Protein AF-A0A2R7STX8-F1 (afdb_monomer)

pLDDT: mean 79.41, std 20.0, range [28.64, 98.62]

Sequence (331 aa):
MNRVAVFLGPSLDRASALAVLPQAELLPPVAQGDVLRAVARGCQSLVVIDGVFEQTPAVWHKELLFAMSQGVRVIGAASMGALRAAELDRFGMEGVGWVYRQYAEGLRDDDEVALLHTDAELGYANLSVPMIQVRHVLAHSPGDDPACKALAALADEIKARFYPGRTVEWLHALLLARGHGRAVADAVLTRLTAAEYSVKRADALLALARAQEAPAALALPVPQTLTVFMQRLVRSLGQASEPPPPRQWLAQALAAQPEAPAAPLAQQLVSQWQRRQGLPDRTSVEQFLALRSISKPDFFAFFKACARLHGQAQQATTAQRERTRAFTELI

Nearest PDB structures (foldseek):
  6xp8-assembly1_A  TM=8.805E-01  e=1.008E-15  Methanosarcina acetivorans
  3rpp-assembly1_A  TM=3.850E-01  e=3.394E+00  Homo sapiens
  3rpp-assembly2_B  TM=3.892E-01  e=3.798E+00  Homo sapiens
  1r4w-assembly2_D  TM=2.970E-01  e=1.636E+00  Rattus norvegicus
  1yzx-assembly1_B  TM=2.977E-01  e=2.167E+00  Homo sapiens

Structure (mmCIF, N/CA/C/O backbone):
data_AF-A0A2R7STX8-F1
#
_entry.id   AF-A0A2R7STX8-F1
#
loop_
_atom_site.group_PDB
_atom_site.id
_atom_site.type_symbol
_atom_site.label_atom_id
_atom_site.label_alt_id
_atom_site.label_comp_id
_atom_site.label_asym_id
_atom_site.label_entity_id
_atom_site.label_seq_id
_atom_site.pdbx_PDB_ins_code
_atom_site.Cartn_x
_atom_site.Cartn_y
_atom_site.Cartn_z
_atom_site.occupancy
_atom_site.B_iso_or_equiv
_atom_site.auth_seq_id
_atom_site.auth_comp_id
_atom_site.auth_asym_id
_atom_site.auth_atom_id
_atom_site.pdbx_PDB_model_num
ATOM 1 N N . MET A 1 1 ? -22.289 14.198 12.949 1.00 51.78 1 MET A N 1
ATOM 2 C CA . MET A 1 1 ? -21.544 14.018 11.683 1.00 51.78 1 MET A CA 1
ATOM 3 C C . MET A 1 1 ? -20.648 12.808 11.854 1.00 51.78 1 MET A C 1
ATOM 5 O O . MET A 1 1 ? -20.069 12.694 12.929 1.00 51.78 1 MET A O 1
ATOM 9 N N . ASN A 1 2 ? -20.571 11.912 10.863 1.00 63.06 2 ASN A N 1
ATOM 10 C CA . ASN A 1 2 ? -19.708 10.736 10.972 1.00 63.06 2 ASN A CA 1
ATOM 11 C C . ASN A 1 2 ? -18.237 11.158 10.981 1.00 63.06 2 ASN A C 1
ATOM 13 O O . ASN A 1 2 ? -17.784 11.788 10.026 1.00 63.06 2 ASN A O 1
ATOM 17 N N . ARG A 1 3 ? -17.500 10.843 12.051 1.00 85.62 3 ARG A N 1
ATOM 18 C CA . ARG A 1 3 ? -16.079 11.202 12.154 1.00 85.62 3 ARG A CA 1
ATOM 19 C C . ARG A 1 3 ? -15.245 10.169 11.397 1.00 85.62 3 ARG A C 1
ATOM 21 O O . ARG A 1 3 ? -15.128 9.030 11.854 1.00 85.62 3 ARG A O 1
ATOM 28 N N . VAL A 1 4 ? -14.712 10.567 10.241 1.00 94.00 4 VAL A N 1
ATOM 29 C CA . VAL A 1 4 ? -13.883 9.712 9.380 1.00 94.00 4 VAL A CA 1
ATOM 30 C C . VAL A 1 4 ? -12.417 10.081 9.554 1.00 94.00 4 VAL A C 1
ATOM 32 O O . VAL A 1 4 ? -12.045 11.225 9.304 1.00 94.00 4 VAL A O 1
ATOM 35 N N . ALA A 1 5 ? -11.593 9.123 9.965 1.00 96.50 5 ALA A N 1
ATOM 36 C CA . ALA A 1 5 ? -10.144 9.286 10.023 1.00 96.50 5 ALA A CA 1
ATOM 37 C C . ALA A 1 5 ? -9.493 8.571 8.836 1.00 96.50 5 ALA A C 1
ATOM 39 O O . ALA A 1 5 ? -9.812 7.413 8.567 1.00 96.50 5 ALA A O 1
ATOM 40 N N . VAL A 1 6 ? -8.583 9.250 8.141 1.00 98.06 6 VAL A N 1
ATOM 41 C CA . VAL A 1 6 ? -7.889 8.721 6.960 1.00 98.06 6 VAL A CA 1
ATOM 42 C C . VAL A 1 6 ? -6.387 8.754 7.218 1.00 98.06 6 VAL A C 1
ATOM 44 O O . VAL A 1 6 ? -5.819 9.833 7.359 1.00 98.06 6 VAL A O 1
ATOM 47 N N . PHE A 1 7 ? -5.740 7.591 7.261 1.00 98.06 7 PHE A N 1
ATOM 48 C CA . PHE A 1 7 ? -4.283 7.483 7.358 1.00 98.06 7 PHE A CA 1
ATOM 49 C C . PHE A 1 7 ? -3.662 7.517 5.965 1.00 98.06 7 PHE A C 1
ATOM 51 O O . PHE A 1 7 ? -3.829 6.572 5.186 1.00 98.06 7 PHE A O 1
ATOM 58 N N . LEU A 1 8 ? -2.973 8.614 5.654 1.00 97.31 8 LEU A N 1
ATOM 59 C CA . LEU A 1 8 ? -2.530 8.944 4.305 1.00 97.31 8 LEU A CA 1
ATOM 60 C C . LEU A 1 8 ? -1.113 9.529 4.291 1.00 97.31 8 LEU A C 1
ATOM 62 O O . LEU A 1 8 ? -0.761 10.362 5.127 1.00 97.31 8 LEU A O 1
ATOM 66 N N . GLY A 1 9 ? -0.325 9.135 3.293 1.00 95.00 9 GLY A N 1
ATOM 67 C CA . GLY A 1 9 ? 0.961 9.742 2.965 1.00 95.00 9 GLY A CA 1
ATOM 68 C C . GLY A 1 9 ? 1.236 9.678 1.461 1.00 95.00 9 GLY A C 1
ATOM 69 O O . GLY A 1 9 ? 0.565 10.385 0.713 1.00 95.00 9 GLY A O 1
ATOM 70 N N . PRO A 1 10 ? 2.205 8.870 0.995 1.00 94.81 10 PRO A N 1
ATOM 71 C CA . PRO A 1 10 ? 2.705 8.923 -0.384 1.00 94.81 10 PRO A CA 1
ATOM 72 C C . PRO A 1 10 ? 1.718 8.453 -1.465 1.00 94.81 10 PRO A C 1
ATOM 74 O O . PRO A 1 10 ? 1.957 8.673 -2.655 1.00 94.81 10 PRO A O 1
ATOM 77 N N . SER A 1 11 ? 0.630 7.765 -1.103 1.00 96.62 11 SER A N 1
ATOM 78 C CA . SER A 1 11 ? -0.285 7.192 -2.100 1.00 96.62 11 SER A CA 1
ATOM 79 C C . SER A 1 11 ? -1.224 8.223 -2.739 1.00 96.62 11 SER A C 1
ATOM 81 O O . SER A 1 11 ? -1.667 8.015 -3.869 1.00 96.62 11 SER A O 1
ATOM 83 N N . LEU A 1 12 ? -1.541 9.322 -2.047 1.00 96.88 12 LEU A N 1
ATOM 84 C CA . LEU A 1 12 ? -2.420 10.390 -2.537 1.00 96.88 12 LEU A CA 1
ATOM 85 C C . LEU A 1 12 ? -2.128 11.701 -1.794 1.00 96.88 12 LEU A C 1
ATOM 87 O O . LEU A 1 12 ? -1.972 11.715 -0.578 1.00 96.88 12 LEU A O 1
ATOM 91 N N . ASP A 1 13 ? -2.105 12.823 -2.511 1.00 94.62 13 ASP A N 1
ATOM 92 C CA . ASP A 1 13 ? -1.910 14.133 -1.894 1.00 94.62 13 ASP A CA 1
ATOM 93 C C . ASP A 1 13 ? -3.136 14.578 -1.073 1.00 94.62 13 ASP A C 1
ATOM 95 O O . ASP A 1 13 ? -4.290 14.268 -1.386 1.00 94.62 13 ASP A O 1
ATOM 99 N N . ARG A 1 14 ? -2.884 15.362 -0.016 1.00 95.00 14 ARG A N 1
ATOM 100 C CA . ARG A 1 14 ? -3.931 15.830 0.909 1.00 95.00 14 ARG A CA 1
ATOM 101 C C . ARG A 1 14 ? -5.018 16.649 0.205 1.00 95.00 14 ARG A C 1
ATOM 103 O O . ARG A 1 14 ? -6.178 16.554 0.596 1.00 95.00 14 ARG A O 1
ATOM 110 N N . ALA A 1 15 ? -4.663 17.441 -0.809 1.00 95.50 15 ALA A N 1
ATOM 111 C CA . ALA A 1 15 ? -5.617 18.287 -1.525 1.00 95.50 15 ALA A CA 1
ATOM 112 C C . ALA A 1 15 ? -6.630 17.441 -2.309 1.00 95.50 15 ALA A C 1
ATOM 114 O O . ALA A 1 15 ? -7.835 17.639 -2.172 1.00 95.50 15 ALA A O 1
ATOM 115 N N . SER A 1 16 ? -6.154 16.441 -3.050 1.00 96.50 16 SER A N 1
ATOM 116 C CA . SER A 1 16 ? -7.001 15.480 -3.757 1.00 96.50 16 SER A CA 1
ATOM 117 C C . SER A 1 16 ? -7.860 14.662 -2.793 1.00 96.50 16 SER A C 1
ATOM 119 O O . SER A 1 16 ? -9.033 14.422 -3.072 1.00 96.50 16 SER A O 1
ATOM 121 N N . A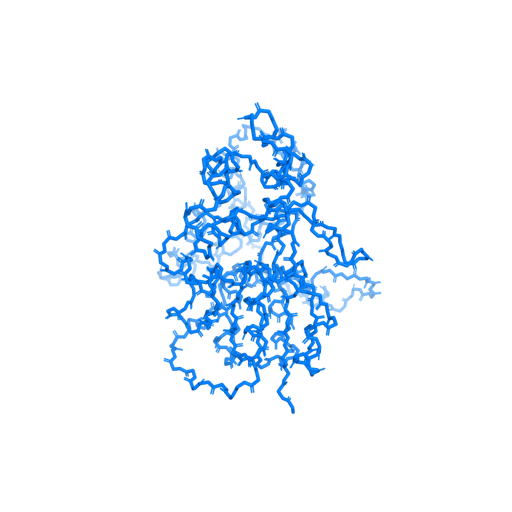LA A 1 17 ? -7.316 14.273 -1.636 1.00 96.94 17 ALA A N 1
ATOM 122 C CA . ALA A 1 17 ? -8.083 13.552 -0.626 1.00 96.94 17 ALA A CA 1
ATOM 123 C C . ALA A 1 17 ? -9.247 14.390 -0.065 1.00 96.94 17 ALA A C 1
ATOM 125 O O . ALA A 1 17 ? -10.375 13.904 0.008 1.00 96.94 17 ALA A O 1
ATOM 126 N N . LEU A 1 18 ? -8.999 15.660 0.274 1.00 96.62 18 LEU A N 1
ATOM 127 C CA . LEU A 1 18 ? -10.031 16.579 0.770 1.00 96.62 18 LEU A CA 1
ATOM 128 C C . LEU A 1 18 ? -11.025 17.007 -0.312 1.00 96.62 18 LEU A C 1
ATOM 130 O O . LEU A 1 18 ? -12.168 17.305 0.015 1.00 96.62 18 LEU A O 1
ATOM 134 N N . ALA A 1 19 ? -10.629 17.013 -1.586 1.00 97.00 19 ALA A N 1
ATOM 135 C CA . ALA A 1 19 ? -11.559 17.250 -2.687 1.00 97.00 19 ALA A CA 1
ATOM 136 C C . ALA A 1 19 ? -12.622 16.142 -2.786 1.00 97.00 19 ALA A C 1
ATOM 138 O O . ALA A 1 19 ? -13.772 16.423 -3.114 1.00 97.00 19 ALA A O 1
ATOM 139 N N . VAL A 1 20 ? -12.249 14.894 -2.478 1.00 96.56 20 VAL A N 1
ATOM 140 C CA . VAL A 1 20 ? -13.177 13.754 -2.462 1.00 96.56 20 VAL A CA 1
ATOM 141 C C . VAL A 1 20 ? -13.931 13.659 -1.137 1.00 96.56 20 VAL A C 1
ATOM 143 O O . VAL A 1 20 ? -15.133 13.415 -1.147 1.00 96.56 20 VAL A O 1
ATOM 146 N N . LEU A 1 21 ? -13.252 13.845 -0.001 1.00 95.31 21 LEU A N 1
ATOM 147 C CA . LEU A 1 21 ? -13.827 13.677 1.336 1.00 95.31 21 LEU A CA 1
ATOM 148 C C . LEU A 1 21 ? -13.514 14.891 2.239 1.00 95.31 21 LEU A C 1
ATOM 150 O O . LEU A 1 21 ? -12.638 14.802 3.105 1.00 95.31 21 LEU A O 1
ATOM 154 N N . PRO A 1 22 ? -14.220 16.029 2.070 1.00 94.88 22 PRO A N 1
ATOM 155 C CA . PRO A 1 22 ? -13.896 17.290 2.752 1.00 94.88 22 PRO A CA 1
ATOM 156 C C . PRO A 1 22 ? -13.951 17.235 4.284 1.00 94.88 22 PRO A C 1
ATOM 158 O O . PRO A 1 22 ? -13.275 18.000 4.965 1.00 94.88 22 PRO A O 1
ATOM 161 N N . GLN A 1 23 ? -14.766 16.337 4.837 1.00 91.75 23 GLN A N 1
ATOM 162 C CA . GLN A 1 23 ? -14.977 16.158 6.274 1.00 91.75 23 GLN A CA 1
ATOM 163 C C . GLN A 1 23 ? -13.964 15.215 6.945 1.00 91.75 23 GLN A C 1
ATOM 165 O O . GLN A 1 23 ? -14.103 14.921 8.134 1.00 91.75 23 GLN A O 1
ATOM 170 N N . ALA A 1 24 ? -12.997 14.682 6.195 1.00 94.69 24 ALA A N 1
ATOM 171 C CA . ALA A 1 24 ? -12.028 13.722 6.708 1.00 94.69 24 ALA A CA 1
ATOM 172 C C . ALA A 1 24 ? -10.996 14.356 7.653 1.00 94.69 24 ALA A C 1
ATOM 174 O O . ALA A 1 24 ? -10.387 15.381 7.348 1.00 94.69 24 ALA A O 1
ATOM 175 N N . GLU A 1 25 ? -10.702 13.674 8.760 1.00 95.56 25 GLU A N 1
ATOM 176 C CA . GLU A 1 25 ? -9.503 13.917 9.562 1.00 95.56 25 GLU A CA 1
ATOM 177 C C . GLU A 1 25 ? -8.321 13.193 8.897 1.00 95.56 25 GLU A C 1
ATOM 179 O O . GLU A 1 25 ? -8.155 11.981 9.050 1.00 95.56 25 GLU A O 1
ATOM 184 N N . LEU A 1 26 ? -7.519 13.927 8.116 1.00 95.75 26 LEU A N 1
ATOM 185 C CA . LEU A 1 26 ? -6.327 13.382 7.459 1.00 95.75 26 LEU A CA 1
ATOM 186 C C . LEU A 1 26 ? -5.153 13.266 8.443 1.00 95.75 26 LEU A C 1
ATOM 188 O O . LEU A 1 26 ? -4.553 14.273 8.842 1.00 95.75 26 LEU A O 1
ATOM 192 N N . LEU A 1 27 ? -4.800 12.028 8.768 1.00 95.81 27 LEU A N 1
ATOM 193 C CA . LEU A 1 27 ? -3.708 11.627 9.648 1.00 95.81 27 LEU A CA 1
ATOM 194 C C . LEU A 1 27 ? -2.486 11.165 8.825 1.00 95.81 27 LEU A C 1
ATOM 196 O O . LEU A 1 27 ? -2.651 10.793 7.661 1.00 95.81 27 LEU A O 1
ATOM 200 N N . PRO A 1 28 ? -1.267 11.183 9.401 1.00 94.69 28 PRO A N 1
ATOM 201 C CA . PRO A 1 28 ? -0.074 10.582 8.786 1.00 94.69 28 PRO A CA 1
ATOM 202 C C . PRO A 1 28 ? -0.263 9.092 8.436 1.00 94.69 28 PRO A C 1
ATOM 204 O O . PRO A 1 28 ? -1.246 8.495 8.872 1.00 94.69 28 PRO A O 1
ATOM 207 N N . PRO A 1 29 ? 0.665 8.450 7.702 1.00 95.38 29 PRO A N 1
ATOM 208 C CA . PRO A 1 29 ? 0.656 6.999 7.526 1.00 95.38 29 PRO A CA 1
ATOM 209 C C . PRO A 1 29 ? 0.525 6.263 8.863 1.00 95.38 29 PRO A C 1
ATOM 211 O O . PRO A 1 29 ? 1.179 6.624 9.841 1.00 95.38 29 PRO A O 1
ATOM 214 N N . VAL A 1 30 ? -0.323 5.236 8.903 1.00 95.62 30 VAL A N 1
ATOM 215 C CA . VAL A 1 30 ? -0.678 4.544 10.145 1.00 95.62 30 VAL A CA 1
ATOM 216 C C . VAL A 1 30 ? 0.541 3.879 10.788 1.00 95.62 30 VAL A C 1
ATOM 218 O O . VAL A 1 30 ? 1.283 3.138 10.135 1.00 95.62 30 VAL A O 1
ATOM 221 N N . ALA A 1 31 ? 0.711 4.102 12.088 1.00 92.44 31 ALA A N 1
ATOM 222 C CA . ALA A 1 31 ? 1.684 3.426 12.931 1.00 92.44 31 ALA A CA 1
ATOM 223 C C . ALA A 1 31 ? 1.006 2.690 14.096 1.00 92.44 31 ALA A C 1
ATOM 225 O O . ALA A 1 31 ? -0.191 2.837 14.368 1.00 92.44 31 ALA A O 1
ATOM 226 N N . GLN A 1 32 ? 1.790 1.889 14.817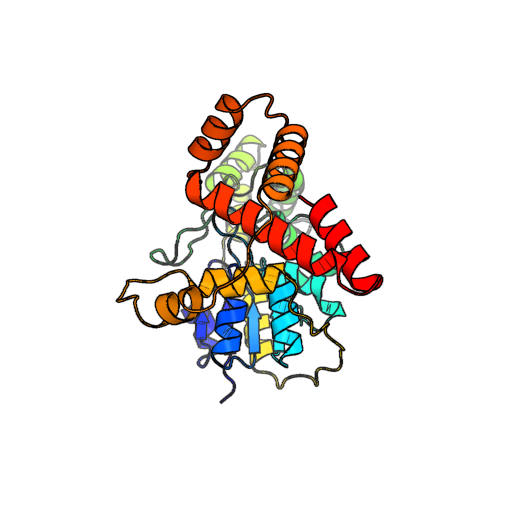 1.00 89.69 32 GLN A N 1
ATOM 227 C CA . GLN A 1 32 ? 1.322 1.203 16.015 1.00 89.69 32 GLN A CA 1
ATOM 228 C C . GLN A 1 32 ? 0.766 2.200 17.051 1.00 89.69 32 GLN A C 1
ATOM 230 O O . GLN A 1 32 ? 1.422 3.161 17.464 1.00 89.69 32 GLN A O 1
ATOM 235 N N . GLY A 1 33 ? -0.456 1.948 17.513 1.00 86.94 33 GLY A N 1
ATOM 236 C CA . GLY A 1 33 ? -1.180 2.769 18.482 1.00 86.94 33 GLY A CA 1
ATOM 237 C C . GLY A 1 33 ? -2.060 3.866 17.876 1.00 86.94 33 GLY A C 1
ATOM 238 O O . GLY A 1 33 ? -2.903 4.414 18.592 1.00 86.94 33 GLY A O 1
ATOM 239 N N . ASP A 1 34 ? -1.912 4.200 16.591 1.00 91.12 34 ASP A N 1
ATOM 240 C CA . ASP A 1 34 ? -2.705 5.265 15.964 1.00 91.12 34 ASP A CA 1
ATOM 241 C C . ASP A 1 34 ? -4.181 4.910 15.838 1.00 91.12 34 ASP A C 1
ATOM 243 O O . ASP A 1 34 ? -5.052 5.749 16.078 1.00 91.12 34 ASP A O 1
ATOM 247 N N . VAL A 1 35 ? -4.475 3.652 15.521 1.00 89.00 35 VAL A N 1
ATOM 248 C CA . VAL A 1 35 ? -5.853 3.166 15.424 1.00 89.00 35 VAL A CA 1
ATOM 249 C C . VAL A 1 35 ? -6.539 3.268 16.786 1.00 89.00 35 VAL A C 1
ATOM 251 O O . VAL A 1 35 ? -7.664 3.756 16.873 1.00 89.00 35 VAL A O 1
ATOM 254 N N . LEU A 1 36 ? -5.843 2.905 17.869 1.00 85.56 36 LEU A N 1
ATOM 255 C CA . LEU A 1 36 ? -6.364 3.056 19.231 1.00 85.56 36 LEU A CA 1
ATOM 256 C C . LEU A 1 36 ? -6.657 4.520 19.578 1.00 85.56 36 LEU A C 1
ATOM 258 O O . LEU A 1 36 ? -7.710 4.817 20.145 1.00 85.56 36 LEU A O 1
ATOM 262 N N . ARG A 1 37 ? -5.757 5.441 19.205 1.00 86.12 37 ARG A N 1
ATOM 263 C CA . ARG A 1 37 ? -5.966 6.887 19.383 1.00 86.12 37 ARG A CA 1
ATOM 264 C C . ARG A 1 37 ? -7.185 7.384 18.607 1.00 86.12 37 ARG A C 1
ATOM 266 O O . ARG A 1 37 ? -7.972 8.152 19.157 1.00 86.12 37 ARG A O 1
ATOM 273 N N . ALA A 1 38 ? -7.356 6.953 17.358 1.00 86.75 38 ALA A N 1
ATOM 274 C CA . ALA A 1 38 ? -8.493 7.344 16.529 1.00 86.75 38 ALA A CA 1
ATOM 275 C C . ALA A 1 38 ? -9.821 6.851 17.126 1.00 86.75 38 ALA A C 1
ATOM 277 O O . ALA A 1 38 ? -10.757 7.637 17.280 1.00 86.75 38 ALA A O 1
ATOM 278 N N . VAL A 1 39 ? -9.887 5.581 17.542 1.00 83.81 39 VAL A N 1
ATOM 279 C CA . VAL A 1 39 ? -11.075 5.001 18.194 1.00 83.81 39 VAL A CA 1
ATOM 280 C C . VAL A 1 39 ? -11.407 5.748 19.490 1.00 83.81 39 VAL A C 1
ATOM 282 O O . VAL A 1 39 ? -12.553 6.143 19.689 1.00 83.81 39 VAL A O 1
ATOM 285 N N . ALA A 1 40 ? -10.411 6.040 20.334 1.00 82.31 40 ALA A N 1
ATOM 286 C CA . ALA A 1 40 ? -10.610 6.787 21.581 1.00 82.31 40 ALA A CA 1
ATOM 287 C C . ALA A 1 40 ? -11.152 8.217 21.367 1.00 82.31 40 ALA A C 1
ATOM 289 O O . ALA A 1 40 ? -11.809 8.767 22.247 1.00 82.31 40 ALA A O 1
ATOM 290 N N . ARG A 1 41 ? -10.914 8.817 20.192 1.00 85.94 41 ARG A N 1
ATOM 291 C CA . ARG A 1 41 ? -11.456 10.130 19.790 1.00 85.94 41 ARG A CA 1
ATOM 292 C C . ARG A 1 41 ? -12.869 10.053 19.188 1.00 85.94 41 ARG A C 1
ATOM 294 O O . ARG A 1 41 ? -13.376 11.070 18.705 1.00 85.94 41 ARG A O 1
ATOM 301 N N . GLY A 1 42 ? -13.501 8.878 19.200 1.00 82.56 42 GLY A N 1
ATOM 302 C CA . GLY A 1 42 ? -14.846 8.661 18.666 1.00 82.56 42 GLY A CA 1
ATOM 303 C C . GLY A 1 42 ? -14.891 8.529 17.143 1.00 82.56 42 GLY A C 1
ATOM 304 O O . GLY A 1 42 ? -15.873 8.934 16.525 1.00 82.56 42 GLY A O 1
ATOM 305 N N . CYS A 1 43 ? -13.822 8.018 16.524 1.00 87.31 43 CYS A N 1
ATOM 306 C CA . CYS A 1 43 ? -13.829 7.668 15.104 1.00 87.31 43 CYS A CA 1
ATOM 307 C C . CYS A 1 43 ? -14.916 6.620 14.815 1.00 87.31 43 CYS A C 1
ATOM 309 O O . CYS A 1 43 ? -15.019 5.628 15.532 1.00 87.31 43 CYS A O 1
ATOM 311 N N . GLN A 1 44 ? -15.711 6.837 13.766 1.00 89.56 44 GLN A N 1
ATOM 312 C CA . GLN A 1 44 ? -16.775 5.917 13.338 1.00 89.56 44 GLN A CA 1
ATOM 313 C C . GLN A 1 44 ? -16.426 5.189 12.039 1.00 89.56 44 GLN A C 1
ATOM 315 O O . GLN A 1 44 ? -16.934 4.097 11.789 1.00 89.56 44 GLN A O 1
ATOM 320 N N . SER A 1 45 ? -15.540 5.771 11.227 1.00 94.19 45 SER A N 1
ATOM 321 C CA . SER A 1 45 ? -15.004 5.131 10.030 1.00 94.19 45 SER A CA 1
ATOM 322 C C . SER A 1 45 ? -13.516 5.417 9.897 1.00 94.19 45 SER A C 1
ATOM 324 O O . SER A 1 45 ? -13.085 6.568 9.941 1.00 94.19 45 SER A O 1
ATOM 326 N N . LEU A 1 46 ? -12.738 4.366 9.694 1.00 96.19 46 LEU A N 1
ATOM 327 C CA . LEU A 1 46 ? -11.303 4.406 9.506 1.00 96.19 46 LEU A CA 1
ATOM 328 C C . LEU A 1 46 ? -10.971 4.037 8.062 1.00 96.19 46 LEU A C 1
ATOM 330 O O . LEU A 1 46 ? -11.359 2.968 7.599 1.00 96.19 46 LEU A O 1
ATOM 334 N N . VAL A 1 47 ? -10.233 4.894 7.367 1.00 98.00 47 VAL A N 1
ATOM 335 C CA . VAL A 1 47 ? -9.673 4.600 6.046 1.00 98.00 47 VAL A CA 1
ATOM 336 C C . VAL A 1 47 ? -8.164 4.468 6.197 1.00 98.00 47 VAL A C 1
ATOM 338 O O . VAL A 1 47 ? -7.477 5.419 6.566 1.00 98.00 47 VAL A O 1
ATOM 341 N N . VAL A 1 48 ? -7.643 3.278 5.932 1.00 98.44 48 VAL A N 1
ATOM 342 C CA . VAL A 1 48 ? -6.215 2.976 5.986 1.00 98.44 48 VAL A CA 1
ATOM 343 C C . VAL A 1 48 ? -5.701 2.916 4.554 1.00 98.44 48 VAL A C 1
ATOM 345 O O . VAL A 1 48 ? -6.053 2.000 3.814 1.00 98.44 48 VAL A O 1
ATOM 348 N N . ILE A 1 49 ? -4.889 3.893 4.153 1.00 98.31 49 ILE A N 1
ATOM 349 C CA . ILE A 1 49 ? -4.227 3.903 2.843 1.00 98.31 49 ILE A CA 1
ATOM 350 C C . ILE A 1 49 ? -2.761 3.529 3.038 1.00 98.31 49 ILE A C 1
ATOM 352 O O . ILE A 1 49 ? -2.320 2.453 2.631 1.00 98.31 49 ILE A O 1
ATOM 356 N N . ASP A 1 50 ? -2.029 4.393 3.738 1.00 96.88 50 ASP A N 1
ATOM 357 C CA . ASP A 1 50 ? -0.592 4.272 3.952 1.00 96.88 50 ASP A CA 1
ATOM 358 C C . ASP A 1 50 ? -0.267 3.884 5.390 1.00 96.88 50 ASP A C 1
ATOM 360 O O . ASP A 1 50 ? -0.987 4.232 6.326 1.00 96.88 50 ASP A O 1
ATOM 364 N N . GLY A 1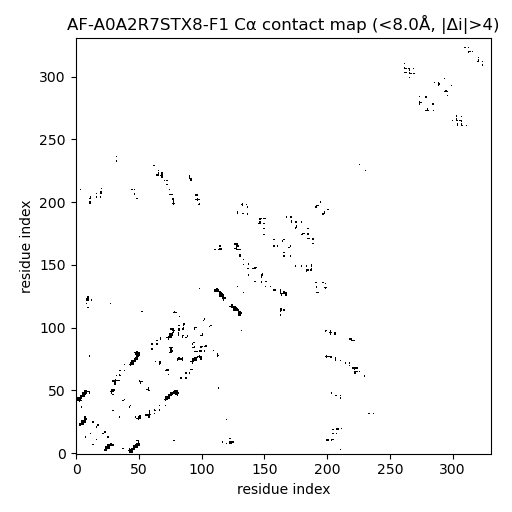 51 ? 0.858 3.194 5.558 1.00 91.88 51 GLY A N 1
ATOM 365 C CA . GLY A 1 51 ? 1.439 2.871 6.852 1.00 91.88 51 GLY A CA 1
ATOM 366 C C . GLY A 1 51 ? 2.955 2.974 6.810 1.00 91.88 51 GLY A C 1
ATOM 367 O O . GLY A 1 51 ? 3.556 2.946 5.736 1.00 91.88 51 GLY A O 1
ATOM 368 N N . VAL A 1 52 ? 3.559 3.127 7.982 1.00 83.50 52 VAL A N 1
ATOM 369 C CA . VAL A 1 52 ? 5.014 3.260 8.130 1.00 83.50 52 VAL A CA 1
ATOM 370 C C . VAL A 1 52 ? 5.710 1.897 8.114 1.00 83.50 52 VAL A C 1
ATOM 372 O O . VAL A 1 52 ? 5.207 0.930 8.685 1.00 83.50 52 VAL A O 1
ATOM 375 N N . PHE A 1 53 ? 6.885 1.834 7.486 1.00 66.12 53 PHE A N 1
ATOM 376 C CA . PHE A 1 53 ? 7.757 0.656 7.468 1.00 66.12 53 PHE A CA 1
ATOM 377 C C . PHE A 1 53 ? 9.065 0.916 8.241 1.00 66.12 53 PHE A C 1
ATOM 379 O O . PHE A 1 53 ? 9.498 2.057 8.400 1.00 66.12 53 PHE A O 1
ATOM 386 N N . GLU A 1 54 ? 9.692 -0.167 8.708 1.00 63.16 54 GLU A N 1
ATOM 387 C CA . GLU A 1 54 ? 11.029 -0.231 9.329 1.00 63.16 54 GLU A CA 1
ATOM 388 C C . GLU A 1 54 ? 11.216 0.523 10.658 1.00 63.16 54 GLU A C 1
ATOM 390 O O . GLU A 1 54 ? 11.281 -0.107 11.714 1.00 63.16 54 GLU A O 1
ATOM 395 N N . GLN A 1 55 ? 11.351 1.853 10.624 1.00 55.81 55 GLN A N 1
ATOM 396 C CA . GLN A 1 55 ? 11.820 2.650 11.772 1.00 55.81 55 GLN A CA 1
ATOM 397 C C . GLN A 1 55 ? 10.753 2.862 12.845 1.00 55.81 55 GLN A C 1
ATOM 399 O O . GLN A 1 55 ? 11.067 3.115 14.007 1.00 55.81 55 GLN A O 1
ATOM 404 N N . THR A 1 56 ? 9.486 2.754 12.455 1.00 67.62 56 THR A N 1
ATOM 405 C CA . THR A 1 56 ? 8.351 2.813 13.368 1.00 67.62 56 THR A CA 1
ATOM 406 C C . THR A 1 56 ? 7.585 1.501 13.265 1.00 67.62 56 THR A C 1
ATOM 408 O O . THR A 1 56 ? 7.334 1.037 12.150 1.00 67.62 56 THR A O 1
ATOM 411 N N . PRO A 1 57 ? 7.197 0.885 14.395 1.00 74.94 57 PRO A N 1
ATOM 412 C CA . PRO A 1 57 ? 6.381 -0.315 14.355 1.00 74.94 57 PRO A CA 1
ATOM 413 C C . PRO A 1 57 ? 5.094 -0.082 13.553 1.00 74.94 57 PRO A C 1
ATOM 415 O O . PRO A 1 57 ? 4.326 0.841 13.840 1.00 74.94 57 PRO A O 1
ATOM 418 N N . ALA A 1 58 ? 4.871 -0.928 12.548 1.00 84.75 58 ALA A N 1
ATOM 419 C CA . ALA A 1 58 ? 3.670 -0.898 11.726 1.00 84.75 58 ALA A CA 1
ATOM 420 C C . ALA A 1 58 ? 2.416 -1.202 12.559 1.00 84.75 58 ALA A C 1
ATOM 422 O O . ALA A 1 58 ? 2.480 -1.871 13.597 1.00 84.75 58 ALA A O 1
ATOM 423 N N . VAL A 1 59 ? 1.259 -0.756 12.066 1.00 90.12 59 VAL A N 1
ATOM 424 C CA . VAL A 1 59 ? -0.033 -1.050 12.694 1.00 90.12 59 VAL A CA 1
ATOM 425 C C . VAL A 1 59 ? -0.235 -2.555 12.871 1.00 90.12 59 VAL A C 1
ATOM 427 O O . VAL A 1 59 ? 0.002 -3.353 11.955 1.00 90.12 59 VAL A O 1
ATOM 430 N N . TRP A 1 60 ? -0.696 -2.956 14.054 1.00 88.25 60 TRP A N 1
ATOM 431 C CA . TRP A 1 60 ? -0.999 -4.358 14.321 1.00 88.25 60 TRP A CA 1
ATOM 432 C C . TRP A 1 60 ? -2.396 -4.731 13.831 1.00 88.25 60 TRP A C 1
ATOM 434 O O . TRP A 1 60 ? -3.360 -3.997 14.051 1.00 88.25 60 TRP A O 1
ATOM 444 N N . HIS A 1 61 ? -2.550 -5.957 13.318 1.00 90.06 61 HIS A N 1
ATOM 445 C CA . HIS A 1 61 ? -3.863 -6.546 13.014 1.00 90.06 61 HIS A CA 1
ATOM 446 C C . HIS A 1 61 ? -4.843 -6.432 14.181 1.00 90.06 61 HIS A C 1
ATOM 448 O O . HIS A 1 61 ? -6.026 -6.171 13.993 1.00 90.06 61 HIS A O 1
ATOM 454 N N . LYS A 1 62 ? -4.340 -6.594 15.410 1.00 84.75 62 LYS A N 1
ATOM 455 C CA . LYS A 1 62 ? -5.142 -6.519 16.636 1.00 84.75 62 LYS A CA 1
ATOM 456 C C . LYS A 1 62 ? -5.739 -5.139 16.885 1.00 84.75 62 LYS A C 1
ATOM 458 O O . LYS A 1 62 ? -6.780 -5.063 17.525 1.00 84.75 62 LYS A O 1
ATOM 463 N N . GLU A 1 63 ? -5.109 -4.072 16.406 1.00 88.38 63 GLU A N 1
ATOM 464 C CA . GLU A 1 63 ? -5.676 -2.731 16.528 1.00 88.38 63 GLU A CA 1
ATOM 465 C C . GLU A 1 63 ? -6.849 -2.534 15.566 1.00 88.38 63 GLU A C 1
ATOM 467 O O . GLU A 1 63 ? -7.881 -2.001 15.965 1.00 88.38 63 GLU A O 1
ATOM 472 N N . LEU A 1 64 ? -6.725 -3.027 14.332 1.00 92.50 64 LEU A N 1
ATOM 473 C CA . LEU A 1 64 ? -7.792 -2.979 13.328 1.00 92.50 64 LEU A CA 1
ATOM 474 C C . LEU A 1 64 ? -8.977 -3.868 13.731 1.00 92.50 64 LEU A C 1
ATOM 476 O O . LEU A 1 64 ? -10.121 -3.426 13.694 1.00 92.50 64 LEU A O 1
ATOM 480 N N . LEU A 1 65 ? -8.705 -5.084 14.217 1.00 87.00 65 LEU A N 1
ATOM 481 C CA . LEU A 1 65 ? -9.718 -5.957 14.820 1.00 87.00 65 LEU A CA 1
ATOM 482 C C . LEU A 1 65 ? -10.390 -5.279 16.020 1.00 87.00 65 LEU A C 1
ATOM 484 O O . LEU A 1 65 ? -11.610 -5.307 16.144 1.00 87.00 65 LEU A O 1
ATOM 488 N N . PHE A 1 66 ? -9.617 -4.626 16.891 1.00 83.19 66 PHE A N 1
ATOM 489 C CA . PHE A 1 66 ? -10.192 -3.874 18.000 1.00 83.19 66 PHE A CA 1
ATOM 490 C C . PHE A 1 66 ? -11.136 -2.775 17.498 1.00 83.19 66 PHE A C 1
ATOM 492 O O . PHE A 1 66 ? -12.271 -2.728 17.963 1.00 83.19 66 PHE A O 1
ATOM 499 N N . ALA A 1 67 ? -10.729 -1.954 16.526 1.00 87.25 67 ALA A N 1
ATOM 500 C CA . ALA A 1 67 ? -11.589 -0.918 15.954 1.00 87.25 67 ALA A CA 1
ATOM 501 C C . ALA A 1 67 ? -12.911 -1.502 15.424 1.00 87.25 67 ALA A C 1
ATOM 503 O O . ALA A 1 67 ? -13.984 -1.050 15.826 1.00 87.25 67 ALA A O 1
ATOM 504 N N . MET A 1 68 ? -12.847 -2.574 14.628 1.00 86.94 68 MET A N 1
ATOM 505 C CA . MET A 1 68 ? -14.045 -3.254 14.119 1.00 86.94 68 MET A CA 1
ATOM 506 C C . MET A 1 68 ? -14.928 -3.815 15.242 1.00 86.94 68 MET A C 1
ATOM 508 O O . MET A 1 68 ? -16.148 -3.695 15.182 1.00 86.94 68 MET A O 1
ATOM 512 N N . SER A 1 69 ? -14.336 -4.352 16.317 1.00 80.50 69 SER A N 1
ATOM 513 C CA . SER A 1 69 ? -15.089 -4.828 17.492 1.00 80.50 69 SER A CA 1
ATOM 514 C C . SER A 1 69 ? -15.842 -3.717 18.233 1.00 80.50 69 SER A C 1
ATOM 516 O O . SER A 1 69 ? -16.811 -4.000 18.932 1.00 80.50 69 SER A O 1
ATOM 518 N N . GLN A 1 70 ? -15.404 -2.461 18.086 1.00 81.56 70 GLN A N 1
ATOM 519 C CA . GLN A 1 70 ? -16.074 -1.278 18.634 1.00 81.56 70 GLN A CA 1
ATOM 520 C C . GLN A 1 70 ? -17.132 -0.706 17.673 1.00 81.56 70 GLN A C 1
ATOM 522 O O . GLN A 1 70 ? -17.653 0.381 17.910 1.00 81.56 70 GLN A O 1
ATOM 527 N N . GLY A 1 71 ? -17.445 -1.410 16.579 1.00 85.69 71 GLY A N 1
ATOM 528 C CA . GLY A 1 71 ? -18.385 -0.950 15.557 1.00 85.69 71 GLY A CA 1
ATOM 529 C C . GLY A 1 71 ? -17.813 0.118 14.623 1.00 85.69 71 GLY A C 1
ATOM 530 O O . GLY A 1 71 ? -18.573 0.733 13.877 1.00 85.69 71 GLY A O 1
ATOM 531 N N . VAL A 1 72 ? -16.495 0.353 14.646 1.00 89.62 72 VAL A N 1
ATOM 532 C CA . VAL A 1 72 ? -15.842 1.255 13.691 1.00 89.62 72 VAL A CA 1
ATOM 533 C C . VAL A 1 72 ? -15.747 0.550 12.347 1.00 89.62 72 VAL A C 1
ATOM 535 O O . VAL A 1 72 ? -15.184 -0.539 12.244 1.00 89.62 72 VAL A O 1
ATOM 538 N N . ARG A 1 73 ? -16.272 1.187 11.301 1.00 92.94 73 ARG A N 1
ATOM 539 C CA . ARG A 1 73 ? -16.097 0.725 9.921 1.00 92.94 73 ARG A CA 1
ATOM 540 C C . ARG A 1 73 ? -14.630 0.881 9.529 1.00 92.94 73 ARG A C 1
ATOM 542 O O . ARG A 1 73 ? -14.074 1.955 9.727 1.00 92.94 73 ARG A O 1
ATOM 549 N N . VAL A 1 74 ? -13.996 -0.146 8.970 1.00 96.06 74 VAL A N 1
ATOM 550 C CA . VAL A 1 74 ? -12.581 -0.080 8.568 1.00 96.06 74 VAL A CA 1
ATOM 551 C C . VAL A 1 74 ? -12.453 -0.413 7.087 1.00 96.06 74 VAL A C 1
ATOM 553 O O . VAL A 1 74 ? -12.845 -1.496 6.671 1.00 96.06 74 VAL A O 1
ATOM 556 N N . ILE A 1 75 ? -11.894 0.514 6.308 1.00 98.00 75 ILE A N 1
ATOM 557 C CA . ILE A 1 75 ? -11.658 0.397 4.864 1.00 98.00 75 ILE A CA 1
ATOM 558 C C . ILE A 1 75 ? -10.146 0.416 4.617 1.00 98.00 75 ILE A C 1
ATOM 560 O O . ILE A 1 75 ? -9.448 1.261 5.178 1.00 98.00 75 ILE A O 1
ATOM 564 N N . GLY A 1 76 ? -9.632 -0.485 3.780 1.00 98.25 76 GLY A N 1
ATOM 565 C CA . GLY A 1 76 ? -8.215 -0.561 3.415 1.00 98.25 76 GLY A CA 1
ATOM 566 C C . GLY A 1 76 ? -7.979 -0.591 1.905 1.00 98.25 76 GLY A C 1
ATOM 567 O O . GLY A 1 76 ? -8.698 -1.280 1.180 1.00 98.25 76 GLY A O 1
ATOM 568 N N . ALA A 1 77 ? -6.965 0.143 1.431 1.00 98.44 77 ALA A N 1
ATOM 569 C CA . ALA A 1 77 ? -6.599 0.202 0.010 1.00 98.44 77 ALA A CA 1
ATOM 570 C C . ALA A 1 77 ? -5.123 0.582 -0.239 1.00 98.44 77 ALA A C 1
ATOM 572 O O . ALA A 1 77 ? -4.406 0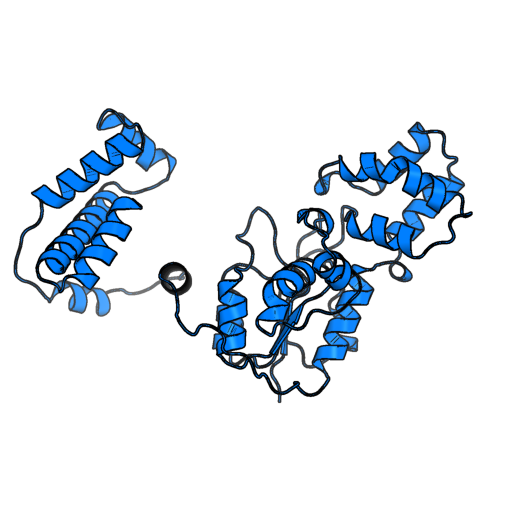.960 0.688 1.00 98.44 77 ALA A O 1
ATOM 573 N N . ALA A 1 78 ? -4.701 0.511 -1.510 1.00 97.50 78 ALA A N 1
ATOM 574 C CA . ALA A 1 78 ? -3.451 1.015 -2.104 1.00 97.50 78 ALA A CA 1
ATOM 575 C C . ALA A 1 78 ? -2.108 0.461 -1.590 1.00 97.50 78 ALA A C 1
ATOM 577 O O . ALA A 1 78 ? -1.299 -0.023 -2.376 1.00 97.50 78 ALA A O 1
ATOM 578 N N . SER A 1 79 ? -1.804 0.611 -0.306 1.00 95.75 79 SER A N 1
ATOM 579 C CA . SER A 1 79 ? -0.483 0.327 0.262 1.00 95.75 79 SER A CA 1
ATOM 580 C C . SER A 1 79 ? -0.638 -0.665 1.416 1.00 95.75 79 SER A C 1
ATOM 582 O O . SER A 1 79 ? -1.280 -1.705 1.252 1.00 95.75 79 SER A O 1
ATOM 584 N N . MET A 1 80 ? -0.120 -0.347 2.604 1.00 95.06 80 MET A N 1
ATOM 585 C CA . MET A 1 80 ? -0.329 -1.153 3.812 1.00 95.06 80 MET A CA 1
ATOM 586 C C . MET A 1 80 ? -1.818 -1.403 4.106 1.00 95.06 80 MET A C 1
ATOM 588 O O . MET A 1 80 ? -2.169 -2.459 4.631 1.00 95.06 80 MET A O 1
ATOM 592 N N . GLY A 1 81 ? -2.703 -0.471 3.739 1.00 97.44 81 GLY A N 1
ATOM 593 C CA . GLY A 1 81 ? -4.146 -0.645 3.872 1.00 97.44 81 GLY A CA 1
ATOM 594 C C . GLY A 1 81 ? -4.709 -1.826 3.084 1.00 97.44 81 GLY A C 1
ATOM 595 O O . GLY A 1 81 ? -5.498 -2.596 3.626 1.00 97.44 81 GLY A O 1
ATOM 596 N N . ALA A 1 82 ? -4.282 -1.996 1.830 1.00 97.88 82 ALA A N 1
ATOM 597 C CA . ALA A 1 82 ? -4.707 -3.105 0.976 1.00 97.88 82 ALA A CA 1
ATOM 598 C C . ALA A 1 82 ? -4.227 -4.457 1.516 1.00 97.88 82 ALA A C 1
ATOM 600 O O . ALA A 1 82 ? -5.017 -5.396 1.591 1.00 97.88 82 ALA A O 1
ATOM 601 N N . LEU A 1 83 ? -2.962 -4.529 1.946 1.00 95.19 83 LEU A N 1
ATOM 602 C CA . LEU A 1 83 ? -2.392 -5.715 2.589 1.00 95.19 83 LEU A CA 1
ATOM 603 C C . LEU A 1 83 ? -3.206 -6.108 3.831 1.00 95.19 83 LEU A C 1
ATOM 605 O O . LEU A 1 83 ? -3.682 -7.235 3.938 1.00 95.19 83 LEU A O 1
ATOM 609 N N . ARG A 1 84 ? -3.432 -5.152 4.743 1.00 95.69 84 ARG A N 1
ATOM 610 C CA . ARG A 1 84 ? -4.183 -5.404 5.981 1.00 95.69 84 ARG A CA 1
ATOM 611 C C . ARG A 1 84 ? -5.635 -5.778 5.711 1.00 95.69 84 ARG A C 1
ATOM 613 O O . ARG A 1 84 ? -6.168 -6.622 6.424 1.00 95.69 84 ARG A O 1
ATOM 620 N N . ALA A 1 85 ? -6.258 -5.199 4.686 1.00 96.56 85 ALA A N 1
ATOM 621 C CA . ALA A 1 85 ? -7.597 -5.594 4.273 1.00 96.56 85 ALA A CA 1
ATOM 622 C C . ALA A 1 85 ? -7.636 -7.043 3.780 1.00 96.56 85 ALA A C 1
ATOM 624 O O . ALA A 1 85 ? -8.483 -7.791 4.242 1.00 96.56 85 ALA A O 1
ATOM 625 N N . ALA A 1 86 ? -6.703 -7.476 2.929 1.00 96.06 86 ALA A N 1
ATOM 626 C CA . ALA A 1 86 ? -6.655 -8.863 2.450 1.00 96.06 86 ALA A CA 1
ATOM 627 C C . ALA A 1 86 ? -6.444 -9.890 3.578 1.00 96.06 86 ALA A C 1
ATOM 629 O O . ALA A 1 86 ? -6.886 -11.030 3.487 1.00 96.06 86 ALA A O 1
ATOM 630 N N . GLU A 1 87 ? -5.792 -9.499 4.672 1.00 93.62 87 GLU A N 1
ATOM 631 C CA . GLU A 1 87 ? -5.609 -10.369 5.839 1.00 93.62 87 GLU A CA 1
ATOM 632 C C . GLU A 1 87 ? -6.825 -10.379 6.787 1.00 93.62 87 GLU A C 1
ATOM 634 O O . GLU A 1 87 ? -6.990 -11.317 7.584 1.00 93.62 87 GLU A O 1
ATOM 639 N N . LEU A 1 88 ? -7.642 -9.317 6.749 1.00 94.06 88 LEU A N 1
ATOM 640 C CA . LEU A 1 88 ? -8.703 -9.033 7.720 1.00 94.06 88 LEU A CA 1
ATOM 641 C C . LEU A 1 88 ? -10.119 -8.956 7.133 1.00 94.06 88 LEU A C 1
ATOM 643 O O . LEU A 1 88 ? -11.071 -8.752 7.890 1.00 94.06 88 LEU A O 1
ATOM 647 N N . ASP A 1 89 ? -10.284 -9.155 5.830 1.00 93.12 89 ASP A N 1
ATOM 648 C CA . ASP A 1 89 ? -11.564 -9.086 5.119 1.00 93.12 89 ASP A CA 1
ATOM 649 C C . ASP A 1 89 ? -12.605 -10.059 5.687 1.00 93.12 89 ASP A C 1
ATOM 651 O O . ASP A 1 89 ? -13.732 -9.675 6.001 1.00 93.12 89 ASP A O 1
ATOM 655 N N . ARG A 1 90 ? -12.187 -11.289 5.989 1.00 87.44 90 ARG A N 1
ATOM 656 C CA . ARG A 1 90 ? -12.980 -12.327 6.660 1.00 87.44 90 ARG A CA 1
ATOM 657 C C . ARG A 1 90 ? -13.430 -11.950 8.073 1.00 87.44 90 ARG A C 1
ATOM 659 O O . ARG A 1 90 ? -14.268 -12.642 8.644 1.00 87.44 90 ARG A O 1
ATOM 666 N N . PHE A 1 91 ? -12.856 -10.896 8.655 1.00 85.62 91 PHE A N 1
ATOM 667 C CA . PHE A 1 91 ? -13.234 -10.347 9.960 1.00 85.62 91 PHE A CA 1
ATOM 668 C C . PHE A 1 91 ? -14.009 -9.025 9.853 1.00 85.62 91 PHE A C 1
ATOM 670 O O . PHE A 1 91 ? -14.365 -8.462 10.887 1.00 85.62 91 PHE A O 1
ATOM 677 N N . GLY A 1 92 ? -14.301 -8.551 8.637 1.00 87.69 92 GLY A N 1
ATOM 678 C CA . GLY A 1 92 ? -15.156 -7.389 8.383 1.00 87.69 92 GLY A CA 1
ATOM 679 C C . GLY A 1 92 ? -14.434 -6.138 7.889 1.00 87.69 92 GLY A C 1
ATOM 680 O O . GLY A 1 92 ? -15.083 -5.103 7.751 1.00 87.69 92 GLY A O 1
ATOM 681 N N . MET A 1 93 ? -13.124 -6.202 7.621 1.00 94.38 93 MET A N 1
ATOM 682 C CA . MET A 1 93 ? -12.409 -5.073 7.020 1.00 94.38 93 MET A CA 1
ATOM 683 C C . MET A 1 93 ? -12.765 -4.974 5.534 1.00 94.38 93 MET A C 1
ATOM 685 O O . MET A 1 93 ? -12.665 -5.945 4.793 1.00 94.38 93 MET A O 1
ATOM 689 N N . GLU A 1 94 ? -13.170 -3.798 5.070 1.00 96.31 94 GLU A N 1
ATOM 690 C CA . GLU A 1 94 ? -13.506 -3.581 3.665 1.00 96.31 94 GLU A CA 1
ATOM 691 C C . GLU A 1 94 ? -12.238 -3.334 2.849 1.00 96.31 94 GLU A C 1
ATOM 693 O O . GLU A 1 94 ? -11.643 -2.258 2.909 1.00 96.31 94 GLU A O 1
ATOM 698 N N . GLY A 1 95 ? -11.829 -4.316 2.054 1.00 97.38 95 GLY A N 1
ATOM 699 C CA . GLY A 1 95 ? -10.795 -4.120 1.047 1.00 97.38 95 GLY A CA 1
ATOM 700 C C . GLY A 1 95 ? -11.348 -3.547 -0.249 1.00 97.38 95 GLY A C 1
ATOM 701 O O . GLY A 1 95 ? -12.357 -4.026 -0.772 1.00 97.38 95 GLY A O 1
ATOM 702 N N . VAL A 1 96 ? -10.684 -2.524 -0.788 1.00 97.94 96 VAL A N 1
ATOM 703 C CA . VAL A 1 96 ? -11.052 -1.927 -2.076 1.00 97.94 96 VAL A CA 1
ATOM 704 C C . VAL A 1 96 ? -9.830 -1.659 -2.944 1.00 97.94 96 VAL A C 1
ATOM 706 O O . VAL A 1 96 ? -8.731 -1.410 -2.450 1.00 97.94 96 VAL A O 1
ATOM 709 N N . GLY A 1 97 ? -10.046 -1.685 -4.258 1.00 98.12 97 GLY A N 1
ATOM 710 C CA . GLY A 1 97 ? -9.024 -1.346 -5.241 1.00 98.12 97 GLY A CA 1
ATOM 711 C C . GLY A 1 97 ? -8.333 -2.547 -5.874 1.00 98.12 97 GLY A C 1
ATOM 712 O O . GLY A 1 97 ? -8.616 -3.711 -5.578 1.00 98.12 97 GLY A O 1
ATOM 713 N N . TRP A 1 98 ? -7.460 -2.258 -6.831 1.00 98.50 98 TRP A N 1
ATOM 714 C CA . TRP A 1 98 ? -6.685 -3.266 -7.536 1.00 98.50 98 TRP A CA 1
ATOM 715 C C . TRP A 1 98 ? -5.635 -3.908 -6.630 1.00 98.50 98 TRP A C 1
ATOM 717 O O . TRP A 1 98 ? -5.540 -5.132 -6.617 1.00 98.50 98 TRP A O 1
ATOM 727 N N . VAL A 1 99 ? -4.918 -3.130 -5.813 1.00 98.50 99 VAL A N 1
ATOM 728 C CA . VAL A 1 99 ? -3.862 -3.657 -4.935 1.00 98.50 99 VAL A CA 1
ATOM 729 C C . VAL A 1 99 ? -4.435 -4.620 -3.899 1.00 98.50 99 VAL A C 1
ATOM 731 O O . VAL A 1 99 ? -3.873 -5.691 -3.689 1.00 98.50 99 VAL A O 1
ATOM 734 N N . TYR A 1 100 ? -5.585 -4.289 -3.301 1.00 98.38 100 TYR A N 1
ATOM 735 C CA . TYR A 1 100 ? -6.286 -5.208 -2.398 1.00 98.38 100 TYR A CA 1
ATOM 736 C C . TYR A 1 100 ? -6.608 -6.536 -3.091 1.00 98.38 100 TYR A C 1
ATOM 738 O O . TYR A 1 100 ? -6.306 -7.592 -2.542 1.00 98.38 100 TYR A O 1
ATOM 746 N N . ARG A 1 101 ? -7.161 -6.490 -4.313 1.00 98.19 101 ARG A N 1
ATOM 747 C CA . ARG A 1 101 ? -7.481 -7.704 -5.077 1.00 98.19 101 ARG A CA 1
ATOM 748 C C . ARG A 1 101 ? -6.245 -8.558 -5.334 1.00 98.19 101 ARG A C 1
ATOM 750 O O . ARG A 1 101 ? -6.319 -9.761 -5.140 1.00 98.19 101 ARG A O 1
ATOM 757 N N . GLN A 1 102 ? -5.104 -7.951 -5.672 1.00 98.19 102 GLN A N 1
ATOM 758 C CA . GLN A 1 102 ? -3.859 -8.707 -5.854 1.00 98.19 102 GLN A CA 1
ATOM 759 C C . GLN A 1 102 ? -3.450 -9.469 -4.584 1.00 98.19 102 GLN A C 1
ATOM 761 O O . GLN A 1 102 ? -3.077 -10.637 -4.671 1.00 98.19 102 GLN A O 1
ATOM 766 N N . TYR A 1 103 ? -3.551 -8.850 -3.402 1.00 97.75 103 TYR A N 1
ATOM 767 C CA . TYR A 1 103 ? -3.280 -9.538 -2.133 1.00 97.75 103 TYR A CA 1
ATOM 768 C C . TYR A 1 103 ? -4.328 -10.606 -1.802 1.00 97.75 103 TYR A C 1
ATOM 770 O O . TYR A 1 103 ? -3.959 -11.718 -1.428 1.00 97.75 103 TYR A O 1
ATOM 778 N N . ALA A 1 104 ? -5.615 -10.317 -2.001 1.00 95.75 104 ALA A N 1
ATOM 779 C CA . ALA A 1 104 ? -6.694 -11.283 -1.787 1.00 95.75 104 ALA A CA 1
ATOM 780 C C . ALA A 1 104 ? -6.569 -12.517 -2.707 1.00 95.75 104 ALA A C 1
ATOM 782 O O . ALA A 1 104 ? -6.917 -13.629 -2.315 1.00 95.75 104 ALA A O 1
ATOM 783 N N . GLU A 1 105 ? -6.017 -12.337 -3.910 1.00 95.38 105 GLU A N 1
ATOM 784 C CA . GLU A 1 105 ? -5.778 -13.390 -4.907 1.00 95.38 105 GLU A CA 1
ATOM 785 C C . GLU A 1 105 ? -4.431 -14.115 -4.724 1.00 95.38 105 GLU A C 1
ATOM 787 O O . GLU A 1 105 ? -4.138 -15.072 -5.442 1.00 95.38 105 GLU A O 1
ATOM 792 N N . GLY A 1 106 ? -3.626 -13.725 -3.728 1.00 91.94 106 GLY A N 1
ATOM 793 C CA . GLY A 1 106 ? -2.450 -14.486 -3.305 1.00 91.94 106 GLY A CA 1
ATOM 794 C C . GLY A 1 106 ? -1.092 -13.837 -3.560 1.00 91.94 106 GLY A C 1
ATOM 795 O O . GLY A 1 106 ? -0.082 -14.538 -3.452 1.00 91.94 106 GLY A O 1
ATOM 796 N N . LEU A 1 107 ? -1.021 -12.533 -3.849 1.00 93.50 107 LEU A N 1
ATOM 797 C CA . LEU A 1 107 ? 0.218 -11.769 -3.667 1.00 93.50 107 LEU A CA 1
ATOM 798 C C . LEU A 1 107 ? 0.619 -11.825 -2.181 1.00 93.50 107 LEU A C 1
ATOM 800 O O . LEU A 1 107 ? -0.234 -11.659 -1.313 1.00 93.50 107 LEU A O 1
ATOM 804 N N . ARG A 1 108 ? 1.891 -12.108 -1.869 1.00 86.75 108 ARG A N 1
ATOM 805 C CA . ARG A 1 108 ? 2.336 -12.359 -0.478 1.00 86.75 108 ARG A CA 1
ATOM 806 C C . ARG A 1 108 ? 3.432 -11.437 0.032 1.00 86.75 108 ARG A C 1
ATOM 808 O O . ARG A 1 108 ? 3.613 -11.349 1.239 1.00 86.75 108 ARG A O 1
ATOM 815 N N . ASP A 1 109 ? 4.170 -10.797 -0.862 1.00 91.38 109 ASP A N 1
ATOM 816 C CA . ASP A 1 109 ? 5.344 -10.033 -0.469 1.00 91.38 109 ASP A CA 1
ATOM 817 C C . ASP A 1 109 ? 4.951 -8.616 -0.016 1.00 91.38 109 ASP A C 1
ATOM 819 O O . ASP A 1 109 ? 4.287 -7.867 -0.742 1.00 91.38 109 ASP A O 1
ATOM 823 N N . ASP A 1 110 ? 5.395 -8.224 1.179 1.00 88.25 110 ASP A N 1
ATOM 824 C CA . ASP A 1 110 ? 5.116 -6.900 1.754 1.00 88.25 110 ASP A CA 1
ATOM 825 C C . ASP A 1 110 ? 5.840 -5.767 1.001 1.00 88.25 110 ASP A C 1
ATOM 827 O O . ASP A 1 110 ? 5.351 -4.637 0.934 1.00 88.25 110 ASP A O 1
ATOM 831 N N . ASP A 1 111 ? 6.995 -6.053 0.388 1.00 91.81 111 ASP A N 1
ATOM 832 C CA . ASP A 1 111 ? 7.796 -5.058 -0.339 1.00 91.81 111 ASP A CA 1
ATOM 833 C C . ASP A 1 111 ? 7.192 -4.662 -1.700 1.00 91.81 111 ASP A C 1
ATOM 835 O O . ASP A 1 111 ? 7.704 -3.758 -2.367 1.00 91.81 111 ASP A O 1
ATOM 839 N N . GLU A 1 112 ? 6.110 -5.320 -2.127 1.00 95.50 112 GLU A N 1
ATOM 840 C CA . GLU A 1 112 ? 5.391 -4.993 -3.362 1.00 95.50 112 GLU A CA 1
ATOM 841 C C . GLU A 1 112 ? 4.820 -3.579 -3.312 1.00 95.50 112 GLU A C 1
ATOM 843 O O . GLU A 1 112 ? 4.903 -2.825 -4.284 1.00 95.50 112 GLU A O 1
ATOM 848 N N . VAL A 1 113 ? 4.290 -3.202 -2.150 1.00 94.56 113 VAL A N 1
ATOM 849 C CA . VAL A 1 113 ? 3.739 -1.871 -1.893 1.00 94.56 113 VAL A CA 1
ATOM 850 C C . VAL A 1 113 ? 4.745 -0.929 -1.238 1.00 94.56 113 VAL A C 1
ATOM 852 O O . VAL A 1 113 ? 4.452 0.258 -1.111 1.00 94.56 113 VAL A O 1
ATOM 855 N N . ALA A 1 114 ? 5.923 -1.398 -0.836 1.00 91.69 114 ALA A N 1
ATOM 856 C CA . ALA A 1 114 ? 6.929 -0.546 -0.215 1.00 91.69 114 ALA A CA 1
ATOM 857 C C . ALA A 1 114 ? 7.615 0.368 -1.246 1.00 91.69 114 ALA A C 1
ATOM 859 O O . ALA A 1 114 ? 7.902 -0.029 -2.377 1.00 91.69 114 ALA A O 1
ATOM 860 N N . LEU A 1 115 ? 7.882 1.609 -0.840 1.00 91.19 115 LEU A N 1
ATOM 861 C CA . LEU A 1 115 ? 8.665 2.589 -1.589 1.00 91.19 115 LEU A CA 1
ATOM 862 C C . LEU A 1 115 ? 9.378 3.527 -0.611 1.00 91.19 115 LEU A C 1
ATOM 864 O O . LEU A 1 115 ? 8.963 3.662 0.540 1.00 91.19 115 LEU A O 1
ATOM 868 N N . LEU A 1 116 ? 10.438 4.179 -1.076 1.00 89.38 116 LEU A N 1
ATOM 869 C CA . LEU A 1 116 ? 11.074 5.279 -0.364 1.00 89.38 116 LEU A CA 1
ATOM 870 C C . LEU A 1 116 ? 10.334 6.574 -0.697 1.00 89.38 116 LEU A C 1
ATOM 872 O O . LEU A 1 116 ? 10.066 6.843 -1.867 1.00 89.38 116 LEU A O 1
ATOM 876 N N . HIS A 1 117 ? 10.026 7.378 0.314 1.00 87.94 117 HIS A N 1
ATOM 877 C CA . HIS A 1 117 ? 9.393 8.682 0.156 1.00 87.94 117 HIS A CA 1
ATOM 878 C C . HIS A 1 117 ? 9.992 9.697 1.130 1.00 87.94 117 HIS A C 1
ATOM 880 O O . HIS A 1 117 ? 10.619 9.324 2.123 1.00 87.94 117 HIS A O 1
ATOM 886 N N . THR A 1 118 ? 9.788 10.981 0.853 1.00 84.88 118 THR A N 1
ATOM 887 C CA . THR A 1 118 ? 10.126 12.057 1.788 1.00 84.88 118 THR A CA 1
ATOM 888 C C . THR A 1 118 ? 9.164 12.081 2.976 1.00 84.88 118 THR A C 1
ATOM 890 O O . THR A 1 118 ? 8.125 11.422 2.974 1.00 84.88 118 THR A O 1
ATOM 893 N N . ASP A 1 119 ? 9.472 12.856 4.005 1.00 82.75 119 ASP A N 1
ATOM 894 C CA . ASP A 1 119 ? 8.567 13.054 5.136 1.00 82.75 119 ASP A CA 1
ATOM 895 C C . ASP A 1 119 ? 7.373 13.975 4.800 1.00 82.75 119 ASP A C 1
ATOM 897 O O . ASP A 1 119 ? 7.151 14.384 3.653 1.00 82.75 119 ASP A O 1
ATOM 901 N N . ALA A 1 120 ? 6.586 14.283 5.833 1.00 83.38 120 ALA A N 1
ATOM 902 C CA . ALA A 1 120 ? 5.420 15.151 5.746 1.00 83.38 120 ALA A CA 1
ATOM 903 C C . ALA A 1 120 ? 5.762 16.604 5.376 1.00 83.38 120 ALA A C 1
ATOM 905 O O . ALA A 1 120 ? 4.940 17.251 4.728 1.00 83.38 120 ALA A O 1
ATOM 906 N N . GLU A 1 121 ? 6.934 17.116 5.771 1.00 80.62 121 GLU A N 1
ATOM 907 C CA . GLU A 1 121 ? 7.351 18.499 5.483 1.00 80.62 121 GLU A CA 1
ATOM 908 C C . GLU A 1 121 ? 7.550 18.700 3.979 1.00 80.62 121 GLU A C 1
ATOM 910 O O . GLU A 1 121 ? 7.207 19.744 3.427 1.00 80.62 121 GLU A O 1
ATOM 915 N N . LEU A 1 122 ? 8.019 17.650 3.307 1.00 79.00 122 LEU A N 1
ATOM 916 C CA . LEU A 1 122 ? 8.196 17.589 1.859 1.00 79.00 122 LEU A CA 1
ATOM 917 C C . LEU A 1 122 ? 7.009 16.933 1.128 1.00 79.00 122 LEU A C 1
ATOM 919 O O . LEU A 1 122 ? 7.104 16.609 -0.055 1.00 79.00 122 LEU A O 1
ATOM 923 N N . GLY A 1 123 ? 5.880 16.732 1.814 1.00 83.12 123 GLY A N 1
ATOM 924 C CA . GLY A 1 123 ? 4.631 16.278 1.200 1.00 83.12 123 GLY A CA 1
ATOM 925 C C . GLY A 1 123 ? 4.604 14.811 0.765 1.00 83.12 123 GLY A C 1
ATOM 926 O O . GLY A 1 123 ? 3.809 14.467 -0.107 1.00 83.12 123 GLY A O 1
ATOM 927 N N . TYR A 1 124 ? 5.429 13.947 1.364 1.00 86.44 124 TYR A N 1
ATOM 928 C CA . TYR A 1 124 ? 5.513 12.516 1.039 1.00 86.44 124 TYR A CA 1
ATOM 929 C C . TYR A 1 124 ? 5.828 12.207 -0.435 1.00 86.44 124 TYR A C 1
ATOM 931 O O . TYR A 1 124 ? 5.288 11.262 -1.010 1.00 86.44 124 TYR A O 1
ATOM 939 N N . ALA A 1 125 ? 6.708 12.987 -1.063 1.00 85.12 125 ALA A N 1
ATOM 940 C CA . ALA A 1 125 ? 7.132 12.753 -2.436 1.00 85.12 125 ALA A CA 1
ATOM 941 C C . ALA A 1 125 ? 7.815 11.382 -2.588 1.00 85.12 125 ALA A C 1
ATOM 943 O O . ALA A 1 125 ? 8.704 11.027 -1.813 1.00 85.12 125 ALA A O 1
ATOM 944 N N . ASN A 1 126 ? 7.421 10.620 -3.611 1.00 89.31 126 ASN A N 1
ATOM 945 C CA . ASN A 1 126 ? 8.002 9.311 -3.907 1.00 89.31 126 ASN A CA 1
ATOM 946 C C . ASN A 1 126 ? 9.430 9.462 -4.450 1.00 89.31 126 ASN A C 1
ATOM 948 O O . ASN A 1 126 ? 9.657 10.169 -5.429 1.00 89.31 126 ASN A O 1
ATOM 952 N N . LEU A 1 127 ? 10.374 8.752 -3.838 1.00 89.06 127 LEU A N 1
ATOM 953 C CA . LEU A 1 127 ? 11.785 8.678 -4.234 1.00 89.06 127 LEU A CA 1
ATOM 954 C C . LEU A 1 127 ? 12.128 7.341 -4.910 1.00 89.06 127 LEU A C 1
ATOM 956 O O . LEU A 1 127 ? 13.173 7.207 -5.546 1.00 89.06 127 LEU A O 1
ATOM 960 N N . SER A 1 128 ? 11.253 6.341 -4.791 1.00 92.31 128 SER A N 1
ATOM 961 C CA . SER A 1 128 ? 11.357 5.082 -5.526 1.00 92.31 128 SER A CA 1
ATOM 962 C C . SER A 1 128 ? 9.998 4.578 -6.012 1.00 92.31 128 SER A C 1
ATOM 964 O O . SER A 1 128 ? 8.941 5.056 -5.591 1.00 92.31 128 SER A O 1
ATOM 966 N N . VAL A 1 129 ? 10.030 3.617 -6.936 1.00 96.25 129 VAL A N 1
ATOM 967 C CA . VAL A 1 129 ? 8.848 3.006 -7.549 1.00 96.25 129 VAL A CA 1
ATOM 968 C C . VAL A 1 129 ? 8.508 1.698 -6.819 1.00 96.25 129 VAL A C 1
ATOM 970 O O . VAL A 1 129 ? 9.368 0.816 -6.719 1.00 96.25 129 VAL A O 1
ATOM 973 N N . PRO A 1 130 ? 7.268 1.522 -6.324 1.00 96.75 130 PRO A N 1
ATOM 974 C CA . PRO A 1 130 ? 6.848 0.264 -5.716 1.00 96.75 130 PRO A CA 1
ATOM 975 C C . PRO A 1 130 ? 6.640 -0.810 -6.796 1.00 96.75 130 PRO A C 1
ATOM 977 O O . PRO A 1 130 ? 6.169 -0.514 -7.897 1.00 96.75 130 PRO A O 1
ATOM 980 N N . MET A 1 131 ? 6.938 -2.077 -6.491 1.00 97.88 131 MET A N 1
ATOM 981 C CA . MET A 1 131 ? 6.829 -3.160 -7.484 1.00 97.88 131 MET A CA 1
ATOM 982 C C . MET A 1 131 ? 5.380 -3.372 -7.955 1.00 97.88 131 MET A C 1
ATOM 984 O O . MET A 1 131 ? 5.137 -3.689 -9.120 1.00 97.88 131 MET A O 1
ATOM 988 N N . ILE A 1 132 ? 4.401 -3.085 -7.096 1.00 97.88 132 ILE A N 1
ATOM 989 C CA . ILE A 1 132 ? 2.981 -3.157 -7.441 1.00 97.88 132 ILE A CA 1
ATOM 990 C C . ILE A 1 132 ? 2.605 -2.213 -8.596 1.00 97.88 132 ILE A C 1
ATOM 992 O O . ILE A 1 132 ? 1.728 -2.545 -9.390 1.00 97.88 132 ILE A O 1
ATOM 996 N N . GLN A 1 133 ? 3.304 -1.077 -8.749 1.00 97.88 133 GLN A N 1
ATOM 997 C CA . GLN A 1 133 ? 3.109 -0.152 -9.872 1.00 97.88 133 GLN A CA 1
ATOM 998 C C . GLN A 1 133 ? 3.599 -0.774 -11.185 1.00 97.88 133 GLN A C 1
ATOM 1000 O O . GLN A 1 133 ? 2.922 -0.667 -12.204 1.00 97.88 133 GLN A O 1
ATOM 1005 N N . VAL A 1 134 ? 4.737 -1.476 -11.157 1.00 97.44 134 VAL A N 1
ATOM 1006 C CA . VAL A 1 134 ? 5.260 -2.217 -12.317 1.00 97.44 134 VAL A CA 1
ATOM 1007 C C . VAL A 1 134 ? 4.256 -3.279 -12.755 1.00 97.44 134 VAL A C 1
ATOM 1009 O O . VAL A 1 134 ? 3.880 -3.327 -13.925 1.00 97.44 134 VAL A O 1
ATOM 1012 N N . ARG A 1 135 ? 3.760 -4.086 -11.808 1.00 96.88 135 ARG A N 1
ATOM 1013 C CA . ARG A 1 135 ? 2.744 -5.113 -12.085 1.00 96.88 135 ARG A CA 1
ATOM 1014 C C . ARG A 1 135 ? 1.461 -4.508 -12.647 1.00 96.88 135 ARG A C 1
ATOM 1016 O O . ARG A 1 135 ? 0.921 -5.037 -13.613 1.00 96.88 135 ARG A O 1
ATOM 1023 N N . HIS A 1 136 ? 1.005 -3.391 -12.084 1.00 97.50 136 HIS A N 1
ATOM 1024 C CA . HIS A 1 136 ? -0.194 -2.705 -12.553 1.00 97.50 136 HIS A CA 1
ATOM 1025 C C . HIS A 1 136 ? -0.053 -2.213 -13.996 1.00 97.50 136 HIS A C 1
ATOM 1027 O O . HIS A 1 136 ? -0.947 -2.457 -14.806 1.00 97.50 136 HIS A O 1
ATOM 1033 N N . VAL A 1 137 ? 1.072 -1.570 -14.335 1.00 95.62 137 VAL A N 1
ATOM 1034 C CA . VAL A 1 137 ? 1.347 -1.117 -15.708 1.00 95.62 137 VAL A CA 1
ATOM 1035 C C . VAL A 1 137 ? 1.354 -2.299 -16.671 1.00 95.62 137 VAL A C 1
ATOM 1037 O O . VAL A 1 137 ? 0.725 -2.219 -17.722 1.00 95.62 137 VAL A O 1
ATOM 1040 N N . LEU A 1 138 ? 2.001 -3.410 -16.311 1.00 95.19 138 LEU A N 1
ATOM 1041 C CA . LEU A 1 138 ? 2.024 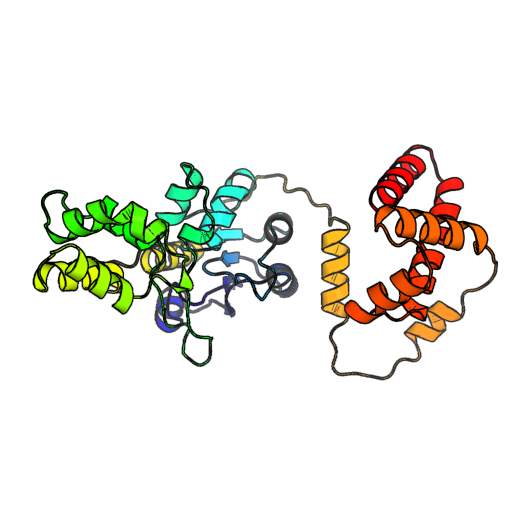-4.616 -17.143 1.00 95.19 138 LEU A CA 1
ATOM 1042 C C . LEU A 1 138 ? 0.637 -5.249 -17.321 1.00 95.19 138 LEU A C 1
ATOM 1044 O O . LEU A 1 138 ? 0.328 -5.727 -18.407 1.00 95.19 138 LEU A O 1
ATOM 1048 N N . ALA A 1 139 ? -0.209 -5.221 -16.289 1.00 94.38 139 ALA A N 1
ATOM 1049 C CA . ALA A 1 139 ? -1.557 -5.783 -16.337 1.00 94.38 139 ALA A CA 1
ATOM 1050 C C . ALA A 1 139 ? -2.557 -4.944 -17.158 1.00 94.38 139 ALA A C 1
ATOM 1052 O O . ALA A 1 139 ? -3.557 -5.485 -17.623 1.00 94.38 139 ALA A O 1
ATOM 1053 N N . HIS A 1 140 ? -2.305 -3.642 -17.339 1.00 91.88 140 HIS A N 1
ATOM 1054 C CA . HIS A 1 140 ? -3.249 -2.705 -17.971 1.00 91.88 140 HIS A CA 1
ATOM 1055 C C . HIS A 1 140 ? -2.716 -2.041 -19.242 1.00 91.88 140 HIS A C 1
ATOM 1057 O O . HIS A 1 140 ? -3.317 -1.085 -19.733 1.00 91.88 140 HIS A O 1
ATOM 1063 N N . SER A 1 141 ? -1.601 -2.528 -19.784 1.00 87.19 141 SER A N 1
ATOM 1064 C CA . SER A 1 141 ? -1.035 -1.998 -21.022 1.00 87.19 141 SER A CA 1
ATOM 1065 C C . SER A 1 141 ? -1.058 -3.032 -22.150 1.00 87.19 141 SER A C 1
ATOM 1067 O O . SER A 1 141 ? -0.963 -4.231 -21.878 1.00 87.19 141 SER A O 1
ATOM 1069 N N . PRO A 1 142 ? -1.145 -2.599 -23.421 1.00 84.19 142 PRO A N 1
ATOM 1070 C CA . PRO A 1 142 ? -1.092 -3.506 -24.564 1.00 84.19 142 PRO A CA 1
ATOM 1071 C C . PRO A 1 142 ? 0.211 -4.318 -24.596 1.00 84.19 142 PRO A C 1
ATOM 1073 O O . PRO A 1 142 ? 1.303 -3.773 -24.433 1.00 84.19 142 PRO A O 1
ATOM 1076 N N . GLY A 1 143 ? 0.108 -5.629 -24.829 1.00 79.44 143 GLY A N 1
ATOM 1077 C CA . GLY A 1 143 ? 1.268 -6.532 -24.848 1.00 79.44 143 GLY A CA 1
ATOM 1078 C C . GLY A 1 143 ? 2.208 -6.332 -26.044 1.00 79.44 143 GLY A C 1
ATOM 1079 O O . GLY A 1 143 ? 3.336 -6.824 -26.044 1.00 79.44 143 GLY A O 1
ATOM 1080 N N . ASP A 1 144 ? 1.768 -5.617 -27.076 1.00 88.31 144 ASP A N 1
ATOM 1081 C CA . ASP A 1 144 ? 2.558 -5.254 -28.248 1.00 88.31 144 ASP A CA 1
ATOM 1082 C C . ASP A 1 144 ? 3.388 -3.973 -28.056 1.00 88.31 144 ASP A C 1
ATOM 1084 O O . ASP A 1 144 ? 4.362 -3.781 -28.793 1.00 88.31 144 ASP A O 1
ATOM 1088 N N . ASP A 1 145 ? 3.087 -3.174 -27.028 1.00 93.06 145 ASP A N 1
ATOM 1089 C CA . ASP A 1 145 ? 3.780 -1.927 -26.718 1.00 93.06 145 ASP A CA 1
ATOM 1090 C C . ASP A 1 145 ? 5.274 -2.156 -26.373 1.00 93.06 145 ASP A C 1
ATOM 1092 O O . ASP A 1 145 ? 5.595 -2.943 -25.473 1.00 93.06 145 ASP A O 1
ATOM 1096 N N . PRO A 1 146 ? 6.218 -1.459 -27.043 1.00 94.44 146 PRO A N 1
ATOM 1097 C CA . PRO A 1 146 ? 7.653 -1.646 -26.818 1.00 94.44 146 PRO A CA 1
ATOM 1098 C C . PRO A 1 146 ? 8.124 -1.388 -25.381 1.00 94.44 146 PRO A C 1
ATOM 1100 O O . PRO A 1 146 ? 8.998 -2.100 -24.887 1.00 94.44 146 PRO A O 1
ATOM 1103 N N . ALA A 1 147 ? 7.561 -0.390 -24.702 1.00 94.75 147 ALA A N 1
ATOM 1104 C CA . ALA A 1 147 ? 7.905 -0.070 -23.321 1.00 94.75 147 ALA A CA 1
ATOM 1105 C C . ALA A 1 147 ? 7.323 -1.100 -22.348 1.00 94.75 147 ALA A C 1
ATOM 1107 O O . ALA A 1 147 ? 7.998 -1.483 -21.397 1.00 94.75 147 ALA A O 1
ATOM 1108 N N . CYS A 1 148 ? 6.136 -1.640 -22.616 1.00 93.88 148 CYS A N 1
ATOM 1109 C CA . CYS A 1 148 ? 5.584 -2.729 -21.808 1.00 93.88 148 CYS A CA 1
ATOM 1110 C C . CYS A 1 148 ? 6.378 -4.025 -21.978 1.00 93.88 148 CYS A C 1
ATOM 1112 O O . CYS A 1 148 ? 6.659 -4.692 -20.985 1.00 93.88 148 CYS A O 1
ATOM 1114 N N . LYS A 1 149 ? 6.837 -4.339 -23.196 1.00 95.94 149 LYS A N 1
ATOM 1115 C CA . LYS A 1 149 ? 7.758 -5.465 -23.434 1.00 95.94 149 LYS A CA 1
ATOM 1116 C C . LYS A 1 149 ? 9.088 -5.287 -22.705 1.00 95.94 149 LYS A C 1
ATOM 1118 O O . LYS A 1 149 ? 9.560 -6.233 -22.082 1.00 95.94 149 LYS A O 1
ATOM 1123 N N . ALA A 1 150 ? 9.673 -4.089 -22.757 1.00 96.38 150 ALA A N 1
ATOM 1124 C CA . ALA A 1 150 ? 10.909 -3.780 -22.038 1.00 96.38 150 ALA A CA 1
ATOM 1125 C C . ALA A 1 150 ? 10.729 -3.917 -20.519 1.00 96.38 150 ALA A C 1
ATOM 1127 O O . ALA A 1 150 ? 11.533 -4.562 -19.852 1.00 96.38 150 ALA A O 1
ATOM 1128 N N . LEU A 1 151 ? 9.636 -3.373 -19.978 1.00 96.19 151 LEU A N 1
ATOM 1129 C CA . LEU A 1 151 ? 9.316 -3.472 -18.557 1.00 96.19 151 LEU A CA 1
ATOM 1130 C C . LEU A 1 151 ? 9.076 -4.928 -18.125 1.00 96.19 151 LEU A C 1
ATOM 1132 O O . LEU A 1 151 ? 9.574 -5.339 -17.081 1.00 96.19 151 LEU A O 1
ATOM 1136 N N . ALA A 1 152 ? 8.369 -5.720 -18.937 1.00 96.62 152 ALA A N 1
ATOM 1137 C CA . ALA A 1 152 ? 8.110 -7.134 -18.666 1.00 96.62 152 ALA A CA 1
ATOM 1138 C C . ALA A 1 152 ? 9.405 -7.954 -18.650 1.00 96.62 152 ALA A C 1
ATOM 1140 O O . ALA A 1 152 ? 9.612 -8.755 -17.743 1.00 96.62 152 ALA A O 1
ATOM 1141 N N . ALA A 1 153 ? 10.300 -7.714 -19.614 1.00 96.75 153 ALA A N 1
ATOM 1142 C CA . ALA A 1 153 ? 11.582 -8.408 -19.718 1.00 96.75 153 ALA A CA 1
ATOM 1143 C C . ALA A 1 153 ? 12.520 -8.145 -18.525 1.00 96.75 153 ALA A C 1
ATOM 1145 O O . ALA A 1 153 ? 13.434 -8.930 -18.283 1.00 96.75 153 ALA A O 1
ATOM 1146 N N . LEU A 1 154 ? 12.304 -7.051 -17.788 1.00 97.38 154 LEU A N 1
ATOM 1147 C CA . LEU A 1 154 ? 13.135 -6.635 -16.656 1.00 97.38 154 LEU A CA 1
ATOM 1148 C C . LEU A 1 154 ? 12.425 -6.759 -15.301 1.00 97.38 154 LEU A C 1
ATOM 1150 O O . LEU A 1 154 ? 13.024 -6.434 -14.278 1.00 97.38 154 LEU A O 1
ATOM 1154 N N . ALA A 1 155 ? 11.176 -7.233 -15.262 1.00 96.88 155 ALA A N 1
ATOM 1155 C CA . ALA A 1 155 ? 10.354 -7.237 -14.051 1.00 96.88 155 ALA A CA 1
ATOM 1156 C C . ALA A 1 155 ? 11.010 -7.988 -12.876 1.00 96.88 155 ALA A C 1
ATOM 1158 O O . ALA A 1 155 ? 10.998 -7.486 -11.751 1.00 96.88 155 ALA A O 1
ATOM 1159 N N . ASP A 1 156 ? 11.636 -9.138 -13.134 1.00 97.38 156 ASP A N 1
ATOM 1160 C CA . ASP A 1 156 ? 12.306 -9.933 -12.096 1.00 97.38 156 ASP A CA 1
ATOM 1161 C C . ASP A 1 156 ? 13.556 -9.234 -11.541 1.00 97.38 156 ASP A C 1
ATOM 1163 O O . ASP A 1 156 ? 13.816 -9.266 -10.339 1.00 97.38 156 ASP A O 1
ATOM 1167 N N . GLU A 1 157 ? 14.309 -8.534 -12.391 1.00 97.31 157 GLU A N 1
ATOM 1168 C CA . GLU A 1 157 ? 15.476 -7.752 -11.970 1.00 97.31 157 GLU A CA 1
ATOM 1169 C C . GLU A 1 157 ? 15.068 -6.510 -11.169 1.00 97.31 157 GLU A C 1
ATOM 1171 O O . GLU A 1 157 ? 15.709 -6.162 -10.175 1.00 97.31 157 GLU A O 1
ATOM 1176 N N . ILE A 1 158 ? 13.951 -5.884 -11.548 1.00 97.44 158 ILE A N 1
ATOM 1177 C CA . ILE A 1 158 ? 13.335 -4.796 -10.784 1.00 97.44 158 ILE A CA 1
ATOM 1178 C C .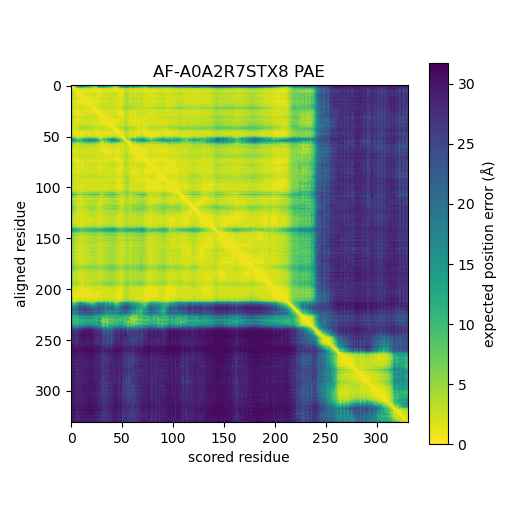 ILE A 1 158 ? 12.886 -5.285 -9.409 1.00 97.44 158 ILE A C 1
ATOM 1180 O O . ILE A 1 158 ? 13.181 -4.639 -8.399 1.00 97.44 158 ILE A O 1
ATOM 1184 N N . LYS A 1 159 ? 12.233 -6.449 -9.347 1.00 96.62 159 LYS A N 1
ATOM 1185 C CA . LYS A 1 159 ? 11.810 -7.062 -8.086 1.00 96.62 159 LYS A CA 1
ATOM 1186 C C . LYS A 1 159 ? 13.004 -7.402 -7.190 1.00 96.62 159 LYS A C 1
ATOM 1188 O O . LYS A 1 159 ? 12.951 -7.119 -5.994 1.00 96.62 159 LYS A O 1
ATOM 1193 N N . ALA A 1 160 ? 14.083 -7.948 -7.755 1.00 96.00 160 ALA A N 1
ATOM 1194 C CA . ALA A 1 160 ? 15.288 -8.329 -7.013 1.00 96.00 160 ALA A CA 1
ATOM 1195 C C . ALA A 1 160 ? 16.000 -7.136 -6.346 1.00 96.00 160 ALA A C 1
ATOM 1197 O O . ALA A 1 160 ? 16.716 -7.303 -5.355 1.00 96.00 160 ALA A O 1
ATOM 1198 N N . ARG A 1 161 ? 15.803 -5.914 -6.855 1.00 94.19 161 ARG A N 1
ATOM 1199 C CA . ARG A 1 161 ? 16.307 -4.692 -6.225 1.00 94.19 161 ARG A CA 1
ATOM 1200 C C . ARG A 1 161 ? 15.490 -4.369 -4.973 1.00 94.19 161 ARG A C 1
ATOM 1202 O O . ARG A 1 161 ? 14.273 -4.229 -5.045 1.00 94.19 161 ARG A O 1
ATOM 1209 N N . PHE A 1 162 ? 16.163 -4.170 -3.839 1.00 92.19 162 PHE A N 1
ATOM 1210 C CA . PHE A 1 162 ? 15.527 -3.687 -2.608 1.00 92.19 162 PHE A CA 1
ATOM 1211 C C . PHE A 1 162 ? 14.795 -2.353 -2.847 1.00 92.19 162 PHE A C 1
ATOM 1213 O O . PHE A 1 162 ? 15.337 -1.466 -3.512 1.00 92.19 162 PHE A O 1
ATOM 1220 N N . TYR A 1 163 ? 13.575 -2.209 -2.316 1.00 88.44 163 TYR A N 1
ATOM 1221 C CA . TYR A 1 163 ? 12.628 -1.160 -2.716 1.00 88.44 163 TYR A CA 1
ATOM 1222 C C . TYR A 1 163 ? 13.142 0.293 -2.636 1.00 88.44 163 TYR A C 1
ATOM 1224 O O . TYR A 1 163 ? 12.781 1.067 -3.529 1.00 88.44 163 TYR A O 1
ATOM 1232 N N . PRO A 1 164 ? 14.004 0.716 -1.681 1.00 89.56 164 PRO A N 1
ATOM 1233 C CA . PRO A 1 164 ? 14.546 2.076 -1.686 1.00 89.56 164 PRO A CA 1
ATOM 1234 C C . PRO A 1 164 ? 15.460 2.342 -2.881 1.00 89.56 164 PRO A C 1
ATOM 1236 O O . PRO A 1 164 ? 15.640 3.479 -3.296 1.00 89.56 164 PRO A O 1
ATOM 1239 N N . GLY A 1 165 ? 16.033 1.281 -3.450 1.00 88.12 165 GLY A N 1
ATOM 1240 C CA . GLY A 1 165 ? 16.915 1.341 -4.602 1.00 88.12 165 GLY A CA 1
ATOM 1241 C C . GLY A 1 165 ? 16.208 1.298 -5.957 1.00 88.12 165 GLY A C 1
ATOM 1242 O O . GLY A 1 165 ? 16.907 1.360 -6.967 1.00 88.12 165 GLY A O 1
ATOM 1243 N N . ARG A 1 166 ? 14.873 1.175 -6.001 1.00 95.50 166 ARG A N 1
ATOM 1244 C CA . ARG A 1 166 ? 14.060 1.169 -7.234 1.00 95.50 166 ARG A CA 1
ATOM 1245 C C . ARG A 1 166 ? 13.773 2.597 -7.722 1.00 95.50 166 ARG A C 1
ATOM 1247 O O . ARG A 1 166 ? 12.618 2.968 -7.916 1.00 95.50 166 ARG A O 1
ATOM 1254 N N . THR A 1 167 ? 14.801 3.437 -7.828 1.00 94.38 167 THR A N 1
ATOM 1255 C CA . THR A 1 167 ? 14.626 4.846 -8.226 1.00 94.38 167 THR A CA 1
ATOM 1256 C C . THR A 1 167 ? 14.399 4.975 -9.732 1.00 94.38 167 THR A C 1
ATOM 1258 O O . THR A 1 167 ? 14.727 4.070 -10.505 1.00 94.38 167 THR A O 1
ATOM 1261 N N . VAL A 1 168 ? 13.845 6.110 -10.158 1.00 91.19 168 VAL A N 1
ATOM 1262 C CA . VAL A 1 168 ? 13.590 6.418 -11.575 1.00 91.19 168 VAL A CA 1
ATOM 1263 C C . VAL A 1 168 ? 14.902 6.456 -12.364 1.00 91.19 168 VAL A C 1
ATOM 1265 O O . VAL A 1 168 ? 14.987 5.900 -13.456 1.00 91.19 168 VAL A O 1
ATOM 1268 N N . GLU A 1 169 ? 15.952 7.036 -11.785 1.00 91.31 169 GLU A N 1
ATOM 1269 C CA . GLU A 1 169 ? 17.285 7.141 -12.385 1.00 91.31 169 GLU A CA 1
ATOM 1270 C C . GLU A 1 169 ? 17.914 5.761 -12.570 1.00 91.31 169 GLU A C 1
ATOM 1272 O O . GLU A 1 169 ? 18.499 5.472 -13.616 1.00 91.31 169 GLU A O 1
ATOM 1277 N N . TRP A 1 170 ? 17.766 4.892 -11.568 1.00 96.69 170 TRP A N 1
ATOM 1278 C CA . TRP A 1 170 ? 18.252 3.521 -11.643 1.00 96.69 170 TRP A CA 1
ATOM 1279 C C . TRP A 1 170 ? 17.501 2.712 -12.707 1.00 96.69 170 TRP A C 1
ATOM 1281 O O . TRP A 1 170 ? 18.142 2.050 -13.522 1.00 96.69 170 TRP A O 1
ATOM 1291 N N . LEU A 1 171 ? 16.166 2.804 -12.752 1.00 95.62 171 LEU A N 1
ATOM 1292 C CA . LEU A 1 171 ? 15.346 2.141 -13.774 1.00 95.62 171 LEU A CA 1
ATOM 1293 C C . LEU A 1 171 ? 15.719 2.605 -15.186 1.00 95.62 171 LEU A C 1
ATOM 1295 O O . LEU A 1 171 ? 15.866 1.785 -16.091 1.00 95.62 171 LEU A O 1
ATOM 1299 N N . HIS A 1 172 ? 15.922 3.911 -15.367 1.00 93.62 172 HIS A N 1
ATOM 1300 C CA . HIS A 1 172 ? 16.354 4.484 -16.637 1.00 93.62 172 HIS A CA 1
ATOM 1301 C C . HIS A 1 172 ? 17.717 3.930 -17.071 1.00 93.62 172 HIS A C 1
ATOM 1303 O O . HIS A 1 172 ? 17.868 3.450 -18.195 1.00 93.62 172 HIS A O 1
ATOM 1309 N N . ALA A 1 173 ? 18.702 3.946 -16.166 1.00 93.81 173 ALA A N 1
ATOM 1310 C CA . ALA A 1 173 ? 20.035 3.415 -16.430 1.00 93.81 173 ALA A CA 1
ATOM 1311 C C . ALA A 1 173 ? 20.002 1.913 -16.752 1.00 93.81 173 ALA A C 1
ATOM 1313 O O . ALA A 1 173 ? 20.691 1.470 -17.670 1.00 93.81 173 ALA A O 1
ATOM 1314 N N . LEU A 1 174 ? 19.170 1.145 -16.042 1.00 95.38 174 LEU A N 1
ATOM 1315 C CA . LEU A 1 174 ? 18.963 -0.278 -16.295 1.00 95.38 174 LEU A CA 1
ATOM 1316 C C . LEU A 1 174 ? 18.421 -0.523 -17.711 1.00 95.38 174 LEU A C 1
ATOM 1318 O O . LEU A 1 174 ? 18.977 -1.341 -18.442 1.00 95.38 174 LEU A O 1
ATOM 1322 N N . LEU A 1 175 ? 17.377 0.203 -18.122 1.00 96.25 175 LEU A N 1
ATOM 1323 C CA . LEU A 1 175 ? 16.780 0.070 -19.456 1.00 96.25 175 LEU A CA 1
ATOM 1324 C C . LEU A 1 175 ? 17.810 0.335 -20.564 1.00 96.25 175 LEU A C 1
ATOM 1326 O O . LEU A 1 175 ? 17.940 -0.466 -21.491 1.00 96.25 175 LEU A O 1
ATOM 1330 N N . LEU A 1 176 ? 18.592 1.411 -20.434 1.00 95.31 176 LEU A N 1
ATOM 1331 C CA . LEU A 1 176 ? 19.651 1.743 -21.391 1.00 95.31 176 LEU A CA 1
ATOM 1332 C C . LEU A 1 176 ? 20.762 0.681 -21.417 1.00 95.31 176 LEU A C 1
ATOM 1334 O O . LEU A 1 176 ? 21.195 0.268 -22.493 1.00 95.31 176 LEU A O 1
ATOM 1338 N N . ALA A 1 177 ? 21.197 0.193 -20.250 1.00 94.75 177 ALA A N 1
ATOM 1339 C CA . ALA A 1 177 ? 22.230 -0.839 -20.141 1.00 94.75 177 ALA A CA 1
ATOM 1340 C C . ALA A 1 177 ? 21.810 -2.179 -20.770 1.00 94.75 177 ALA A C 1
ATOM 1342 O O . ALA A 1 177 ? 22.662 -2.962 -21.188 1.00 94.75 177 ALA A O 1
ATOM 1343 N N . ARG A 1 178 ? 20.501 -2.436 -20.871 1.00 96.62 178 ARG A N 1
ATOM 1344 C CA . ARG A 1 178 ? 19.925 -3.617 -21.534 1.00 96.62 178 ARG A CA 1
ATOM 1345 C C . ARG A 1 178 ? 19.608 -3.399 -23.013 1.00 96.62 178 ARG A C 1
ATOM 1347 O O . ARG A 1 178 ? 18.980 -4.246 -23.639 1.00 96.62 178 ARG A O 1
ATOM 1354 N N . GLY A 1 179 ? 20.095 -2.299 -23.588 1.00 95.44 179 GLY A N 1
ATOM 1355 C CA . GLY A 1 179 ? 20.003 -2.017 -25.018 1.00 95.44 179 GLY A CA 1
ATOM 1356 C C . GLY A 1 179 ? 18.657 -1.447 -25.458 1.00 95.44 179 GLY A C 1
ATOM 1357 O O . GLY A 1 179 ? 18.417 -1.326 -26.660 1.00 95.44 179 GLY A O 1
ATOM 1358 N N . HIS A 1 180 ? 17.775 -1.072 -24.526 1.00 95.75 180 HIS A N 1
ATOM 1359 C CA . HIS A 1 180 ? 16.555 -0.358 -24.884 1.00 95.75 180 HIS A CA 1
ATOM 1360 C C . HIS A 1 180 ? 16.895 1.085 -25.275 1.00 95.75 180 HIS A C 1
ATOM 1362 O O . HIS A 1 180 ? 17.652 1.775 -24.594 1.00 95.75 180 HIS A O 1
ATOM 1368 N N . GLY A 1 181 ? 16.333 1.552 -26.392 1.00 95.88 181 GLY A N 1
ATOM 1369 C CA . GLY A 1 181 ? 16.520 2.929 -26.845 1.00 95.88 181 GLY A CA 1
ATOM 1370 C C . GLY A 1 181 ? 15.888 3.942 -25.887 1.00 95.88 181 GLY A C 1
ATOM 1371 O O . GLY A 1 181 ? 14.902 3.646 -25.212 1.00 95.88 181 GLY A O 1
ATOM 1372 N N . ARG A 1 182 ? 16.413 5.173 -25.881 1.00 95.94 182 ARG A N 1
ATOM 1373 C CA . ARG A 1 182 ? 15.974 6.250 -24.976 1.00 95.94 182 ARG A CA 1
ATOM 1374 C C . ARG A 1 182 ? 14.464 6.506 -25.004 1.00 95.94 182 ARG A C 1
ATOM 1376 O O . ARG A 1 182 ? 13.859 6.619 -23.952 1.00 95.94 182 ARG A O 1
ATOM 1383 N N . ALA A 1 183 ? 13.846 6.501 -26.185 1.00 97.62 183 ALA A N 1
ATOM 1384 C CA . ALA A 1 183 ? 12.399 6.695 -26.316 1.00 97.62 183 ALA A CA 1
ATOM 1385 C C . ALA A 1 183 ? 11.576 5.620 -25.579 1.00 97.62 183 ALA A C 1
ATOM 1387 O O . ALA A 1 183 ? 10.547 5.925 -24.985 1.00 97.62 183 ALA A O 1
ATOM 1388 N N . VAL A 1 184 ? 12.040 4.364 -25.591 1.00 97.12 184 VAL A N 1
ATOM 1389 C CA . VAL A 1 184 ? 11.397 3.268 -24.852 1.00 97.12 184 VAL A CA 1
ATOM 1390 C C . VAL A 1 184 ? 11.610 3.455 -23.354 1.00 97.12 184 VAL A C 1
ATOM 1392 O O . VAL A 1 184 ? 10.669 3.291 -22.583 1.00 97.12 184 VAL A O 1
ATOM 1395 N N . ALA A 1 185 ? 12.826 3.827 -22.949 1.00 96.25 185 ALA A N 1
ATOM 1396 C CA . ALA A 1 185 ? 13.142 4.059 -21.548 1.00 96.25 185 ALA A CA 1
ATOM 1397 C C . ALA A 1 185 ? 12.283 5.191 -20.960 1.00 96.25 185 ALA A C 1
ATOM 1399 O O . ALA A 1 185 ? 11.600 4.974 -19.963 1.00 96.25 185 ALA A O 1
ATOM 1400 N N . ASP A 1 186 ? 12.224 6.343 -21.632 1.00 96.44 186 ASP A N 1
ATOM 1401 C CA . ASP A 1 186 ? 11.404 7.490 -21.230 1.00 96.44 186 ASP A CA 1
ATOM 1402 C C . ASP A 1 186 ? 9.915 7.107 -21.125 1.00 96.44 186 ASP A C 1
ATOM 1404 O O . ASP A 1 186 ? 9.263 7.417 -20.128 1.00 96.44 186 ASP A O 1
ATOM 1408 N N . ALA A 1 187 ? 9.386 6.347 -22.093 1.00 96.31 187 ALA A N 1
ATOM 1409 C CA . ALA A 1 187 ? 7.998 5.880 -22.067 1.00 96.31 187 ALA A CA 1
ATOM 1410 C C . ALA A 1 187 ? 7.694 4.943 -20.880 1.00 96.31 187 ALA A C 1
ATOM 1412 O O . ALA A 1 187 ? 6.615 5.036 -20.286 1.00 96.31 187 ALA A O 1
ATOM 1413 N N . VAL A 1 188 ? 8.632 4.065 -20.496 1.00 96.62 188 VAL A N 1
ATOM 1414 C CA . VAL A 1 188 ? 8.502 3.251 -19.274 1.00 96.62 188 VAL A CA 1
ATOM 1415 C C . VAL A 1 188 ? 8.417 4.153 -18.043 1.00 96.62 188 VAL A C 1
ATOM 1417 O O . VAL A 1 188 ? 7.515 3.979 -17.224 1.00 96.62 188 VAL A O 1
ATOM 1420 N N . LEU A 1 189 ? 9.312 5.137 -17.915 1.00 95.88 189 LEU A N 1
ATOM 1421 C CA . LEU A 1 189 ? 9.330 6.026 -16.751 1.00 95.88 189 LEU A CA 1
ATOM 1422 C C . LEU A 1 189 ? 8.053 6.860 -16.646 1.00 95.88 189 LEU A C 1
ATOM 1424 O O . LEU A 1 189 ? 7.507 6.989 -15.550 1.00 95.88 189 LEU A O 1
ATOM 1428 N N . THR A 1 190 ? 7.534 7.375 -17.764 1.00 95.50 190 THR A N 1
ATOM 1429 C CA . THR A 1 190 ? 6.252 8.093 -17.786 1.00 95.50 190 THR A CA 1
ATOM 1430 C C . THR A 1 190 ? 5.129 7.220 -17.228 1.00 95.50 190 THR A C 1
ATOM 1432 O O . THR A 1 190 ? 4.388 7.665 -16.356 1.00 95.50 190 THR A O 1
ATOM 1435 N N . ARG A 1 191 ? 5.034 5.950 -17.638 1.00 94.94 191 ARG A N 1
ATOM 1436 C CA . ARG A 1 191 ? 3.993 5.032 -17.135 1.00 94.94 191 ARG A CA 1
ATOM 1437 C C . ARG A 1 191 ? 4.153 4.655 -15.667 1.00 94.94 191 ARG A C 1
ATOM 1439 O O . ARG A 1 191 ? 3.172 4.334 -15.002 1.00 94.94 191 ARG A O 1
ATOM 1446 N N . LEU A 1 192 ? 5.379 4.661 -15.152 1.00 95.69 192 LEU A N 1
ATOM 1447 C CA . LEU A 1 192 ? 5.639 4.346 -13.747 1.00 95.69 192 LEU A CA 1
ATOM 1448 C C . LEU A 1 192 ? 5.453 5.548 -12.815 1.00 95.69 192 LEU A C 1
ATOM 1450 O O . LEU A 1 192 ? 5.230 5.338 -11.625 1.00 95.69 192 LEU A O 1
ATOM 1454 N N . THR A 1 193 ? 5.544 6.781 -13.323 1.00 93.38 193 THR A N 1
ATOM 1455 C CA . THR A 1 193 ? 5.579 7.994 -12.483 1.00 93.38 193 THR A CA 1
ATOM 1456 C C . THR A 1 193 ? 4.396 8.940 -12.672 1.00 93.38 193 THR A C 1
ATOM 1458 O O . THR A 1 193 ? 4.064 9.666 -11.734 1.00 93.38 193 THR A O 1
ATOM 1461 N N . ALA A 1 194 ? 3.736 8.946 -13.833 1.00 91.75 194 ALA A N 1
ATOM 1462 C CA . ALA A 1 194 ? 2.639 9.873 -14.082 1.00 91.75 194 ALA A CA 1
ATOM 1463 C C . ALA A 1 194 ? 1.381 9.497 -13.279 1.00 91.75 194 ALA A C 1
ATOM 1465 O O . ALA A 1 194 ? 1.054 8.321 -13.079 1.00 91.75 194 ALA A O 1
ATOM 1466 N N . ALA A 1 195 ? 0.681 10.519 -12.781 1.00 89.12 195 ALA A N 1
ATOM 1467 C CA . ALA A 1 195 ? -0.403 10.361 -11.816 1.00 89.12 195 ALA A CA 1
ATOM 1468 C C . ALA A 1 195 ? -1.582 9.547 -12.369 1.00 89.12 195 ALA A C 1
ATOM 1470 O O . ALA A 1 195 ? -2.220 8.817 -11.611 1.00 89.12 195 ALA A O 1
ATOM 1471 N N . GLU A 1 196 ? -1.850 9.639 -13.672 1.00 89.50 196 GLU A N 1
ATOM 1472 C CA . GLU A 1 196 ? -2.912 8.907 -14.362 1.00 89.50 196 GLU A CA 1
ATOM 1473 C C . GLU A 1 196 ? -2.695 7.388 -14.390 1.00 89.50 196 GLU A C 1
ATOM 1475 O O . GLU A 1 196 ? -3.664 6.638 -14.484 1.00 89.50 196 GLU A O 1
ATOM 1480 N N . TYR A 1 197 ? -1.450 6.923 -14.252 1.00 91.75 197 TYR A N 1
ATOM 1481 C CA . TYR A 1 197 ? -1.123 5.497 -14.193 1.00 91.75 197 TYR A CA 1
ATOM 1482 C C . TYR A 1 197 ? -0.931 4.988 -12.761 1.00 91.75 197 TYR A C 1
ATOM 1484 O O . TYR A 1 197 ? -0.735 3.787 -12.566 1.00 91.75 197 TYR A O 1
ATOM 1492 N N . SER A 1 198 ? -0.967 5.870 -11.755 1.00 95.88 198 SER A N 1
ATOM 1493 C CA . SER A 1 198 ? -0.683 5.513 -10.364 1.00 95.88 198 SER A CA 1
ATOM 1494 C C . SER A 1 198 ? -1.798 4.658 -9.765 1.00 95.88 198 SER A C 1
ATOM 1496 O O . SER A 1 198 ? -2.878 5.150 -9.422 1.00 95.88 198 SER A O 1
ATOM 1498 N N . VAL A 1 199 ? -1.509 3.369 -9.568 1.00 97.88 199 VAL A N 1
ATOM 1499 C CA . VAL A 1 199 ? -2.470 2.425 -8.980 1.00 97.88 199 VAL A CA 1
ATOM 1500 C C . VAL A 1 199 ? -2.814 2.789 -7.542 1.00 97.88 199 VAL A C 1
ATOM 1502 O O . VAL A 1 199 ? -3.969 2.725 -7.132 1.00 97.88 199 VAL A O 1
ATOM 1505 N N . LYS A 1 200 ? -1.816 3.247 -6.781 1.00 97.62 200 LYS A N 1
ATOM 1506 C CA . LYS A 1 200 ? -2.001 3.659 -5.390 1.00 97.62 200 LYS A CA 1
ATOM 1507 C C . LYS A 1 200 ? -2.898 4.886 -5.278 1.00 97.62 200 LYS A C 1
ATOM 1509 O O . LYS A 1 200 ? -3.749 4.931 -4.393 1.00 97.62 200 LYS A O 1
ATOM 1514 N N . ARG A 1 201 ? -2.756 5.840 -6.208 1.00 97.94 201 ARG A N 1
ATOM 1515 C CA . ARG A 1 201 ? -3.636 7.011 -6.296 1.00 97.94 201 ARG A CA 1
ATOM 1516 C C . ARG A 1 201 ? -5.070 6.586 -6.593 1.00 97.94 201 ARG A C 1
ATOM 1518 O O . ARG A 1 201 ? -5.985 7.016 -5.894 1.00 97.94 201 ARG A O 1
ATOM 1525 N N . ALA A 1 202 ? -5.262 5.744 -7.608 1.00 98.19 202 ALA A N 1
ATOM 1526 C CA . ALA A 1 202 ? -6.582 5.264 -8.009 1.00 98.19 202 ALA A CA 1
ATOM 1527 C C . ALA A 1 202 ? -7.290 4.506 -6.870 1.00 98.19 202 ALA A C 1
ATOM 1529 O O . ALA A 1 202 ? -8.440 4.805 -6.545 1.00 98.19 202 ALA A O 1
ATOM 1530 N N . ASP A 1 203 ? -6.581 3.592 -6.207 1.00 98.62 203 ASP A N 1
ATOM 1531 C CA . ASP A 1 203 ? -7.099 2.822 -5.074 1.00 98.62 203 ASP A CA 1
ATOM 1532 C C . ASP A 1 203 ? -7.430 3.706 -3.863 1.00 98.62 203 ASP A C 1
ATOM 1534 O O . ASP A 1 203 ? -8.462 3.513 -3.217 1.00 98.62 203 ASP A O 1
ATOM 1538 N N . ALA A 1 204 ? -6.593 4.706 -3.565 1.00 98.44 204 ALA A N 1
ATOM 1539 C CA . ALA A 1 204 ? -6.856 5.651 -2.485 1.00 98.44 204 ALA A CA 1
ATOM 1540 C C . ALA A 1 204 ? -8.124 6.477 -2.746 1.00 98.44 204 ALA A C 1
ATOM 1542 O O . ALA A 1 204 ? -8.964 6.616 -1.857 1.00 98.44 204 ALA A O 1
ATOM 1543 N N . LEU A 1 205 ? -8.308 6.972 -3.974 1.00 98.31 205 LEU A N 1
ATOM 1544 C CA . LEU A 1 205 ? -9.522 7.692 -4.369 1.00 98.31 205 LEU A CA 1
ATOM 1545 C C . LEU A 1 205 ? -10.770 6.805 -4.248 1.00 98.31 205 LEU A C 1
ATOM 1547 O O . LEU A 1 205 ? -11.798 7.262 -3.746 1.00 98.31 205 LEU A O 1
ATOM 1551 N N . LEU A 1 206 ? -10.673 5.528 -4.634 1.00 98.12 206 LEU A N 1
ATOM 1552 C CA . LEU A 1 206 ? -11.767 4.567 -4.489 1.00 98.12 206 LEU A CA 1
ATOM 1553 C C . LEU A 1 206 ? -12.148 4.339 -3.018 1.00 98.12 206 LEU A C 1
ATOM 1555 O O . LEU A 1 206 ? -13.332 4.289 -2.690 1.00 98.12 206 LEU A O 1
ATOM 1559 N N . ALA A 1 207 ? -11.168 4.239 -2.120 1.00 98.06 207 ALA A N 1
ATOM 1560 C CA . ALA A 1 207 ? -11.418 4.095 -0.686 1.00 98.06 207 ALA A CA 1
ATOM 1561 C C . ALA A 1 207 ? -12.089 5.325 -0.067 1.00 98.06 207 ALA A C 1
ATOM 1563 O O . ALA A 1 207 ? -12.992 5.186 0.760 1.00 98.06 207 ALA A O 1
ATOM 1564 N N . LEU A 1 208 ? -11.697 6.526 -0.496 1.00 97.62 208 LEU A N 1
ATOM 1565 C CA . LEU A 1 208 ? -12.342 7.765 -0.062 1.00 97.62 208 LEU A CA 1
ATOM 1566 C C . LEU A 1 208 ? -13.781 7.873 -0.573 1.00 97.62 208 LEU A C 1
ATOM 1568 O O . LEU A 1 208 ? -14.658 8.295 0.178 1.00 97.62 208 LEU A O 1
ATOM 1572 N N . ALA A 1 209 ? -14.044 7.456 -1.814 1.00 96.19 209 ALA A N 1
ATOM 1573 C CA . ALA A 1 209 ? -15.402 7.365 -2.344 1.00 96.19 209 ALA A CA 1
ATOM 1574 C C . ALA A 1 209 ? -16.242 6.352 -1.545 1.00 96.19 209 ALA A C 1
ATOM 1576 O O . ALA A 1 209 ? -17.338 6.680 -1.092 1.00 96.19 209 ALA A O 1
ATOM 1577 N N . ARG A 1 210 ? -15.689 5.166 -1.255 1.00 95.06 210 ARG A N 1
ATOM 1578 C CA . ARG A 1 210 ? -16.351 4.138 -0.435 1.00 95.06 210 ARG A CA 1
ATOM 1579 C C . ARG A 1 210 ? -16.707 4.637 0.969 1.00 95.06 210 ARG A C 1
ATOM 1581 O O . ARG A 1 210 ? -17.745 4.261 1.513 1.00 95.06 210 ARG A O 1
ATOM 1588 N N . ALA A 1 211 ? -15.873 5.489 1.560 1.00 93.81 211 ALA A N 1
ATOM 1589 C CA . ALA A 1 211 ? -16.121 6.062 2.881 1.00 93.81 211 ALA A CA 1
ATOM 1590 C C . ALA A 1 211 ? -17.307 7.049 2.919 1.00 93.81 211 ALA A C 1
ATOM 1592 O O . ALA A 1 211 ? -17.822 7.322 4.003 1.00 93.81 211 ALA A O 1
ATOM 1593 N N . GLN A 1 212 ? -17.752 7.569 1.768 1.00 91.25 212 GLN A N 1
ATOM 1594 C CA . GLN A 1 212 ? -18.955 8.410 1.667 1.00 91.25 212 GLN A CA 1
ATOM 1595 C C . GLN A 1 212 ? -20.247 7.591 1.673 1.00 91.25 212 GLN A C 1
ATOM 1597 O O . GLN A 1 212 ? -21.301 8.098 2.056 1.00 91.25 212 GLN A O 1
ATOM 1602 N N . GLU A 1 213 ? -20.173 6.331 1.247 1.00 88.38 213 GLU A N 1
ATOM 1603 C CA . GLU A 1 213 ? -21.319 5.430 1.234 1.00 88.38 213 GLU A CA 1
ATOM 1604 C C . GLU A 1 213 ? -21.761 5.100 2.666 1.00 88.38 213 GLU A C 1
ATOM 1606 O O . GLU A 1 213 ? -20.950 5.060 3.599 1.00 88.38 213 GLU A O 1
ATOM 1611 N N . ALA A 1 214 ? -23.057 4.831 2.847 1.00 74.50 214 ALA A N 1
ATOM 1612 C CA . ALA A 1 214 ? -23.572 4.374 4.131 1.00 74.50 214 ALA A CA 1
ATOM 1613 C C . ALA A 1 214 ? -22.872 3.063 4.549 1.00 74.50 214 ALA A C 1
ATOM 1615 O O . ALA A 1 214 ? -22.636 2.206 3.694 1.00 74.50 214 ALA A O 1
ATOM 1616 N N . PRO A 1 215 ? -22.542 2.875 5.841 1.00 68.38 215 PRO A N 1
ATOM 1617 C CA . PRO A 1 215 ? -21.951 1.627 6.306 1.00 68.38 215 PRO A CA 1
ATOM 1618 C C . PRO A 1 215 ? -22.883 0.457 5.987 1.00 68.38 215 PRO A C 1
ATOM 1620 O O . PRO A 1 215 ? -24.068 0.502 6.328 1.00 68.38 215 PRO A O 1
ATOM 1623 N N . ALA A 1 216 ? -22.353 -0.609 5.387 1.00 60.22 216 ALA A N 1
ATOM 1624 C CA . ALA A 1 216 ? -23.051 -1.886 5.412 1.00 60.22 216 ALA A CA 1
ATOM 1625 C C . ALA A 1 216 ? -23.172 -2.346 6.876 1.00 60.22 216 ALA A C 1
ATOM 1627 O O . ALA A 1 216 ? -22.272 -2.104 7.684 1.00 60.22 216 ALA A O 1
ATOM 1628 N N . ALA A 1 217 ? -24.286 -2.985 7.241 1.00 54.41 217 ALA A N 1
ATOM 1629 C CA . ALA A 1 217 ? -24.454 -3.514 8.589 1.00 54.41 217 ALA A CA 1
ATOM 1630 C C . ALA A 1 217 ? -23.329 -4.523 8.891 1.00 54.41 217 ALA A C 1
ATOM 1632 O O . ALA A 1 217 ? -23.230 -5.563 8.242 1.00 54.41 217 ALA A O 1
ATOM 1633 N N . LEU A 1 218 ? -22.472 -4.207 9.867 1.00 53.09 218 LEU A N 1
ATOM 1634 C CA . LEU A 1 218 ? -21.425 -5.113 10.336 1.00 53.09 218 LEU A CA 1
ATOM 1635 C C . LEU A 1 218 ? -22.085 -6.312 11.027 1.00 53.09 218 LEU A C 1
ATOM 1637 O O . LEU A 1 218 ? -22.740 -6.158 12.056 1.00 53.09 218 LEU A O 1
ATOM 1641 N N . ALA A 1 219 ? -21.903 -7.506 10.470 1.00 49.56 219 ALA A N 1
ATOM 1642 C CA . ALA A 1 219 ? -22.427 -8.752 11.023 1.00 49.56 219 ALA A CA 1
ATOM 1643 C C . ALA A 1 219 ? -21.306 -9.784 11.173 1.00 49.56 219 ALA A C 1
ATOM 1645 O O . ALA A 1 219 ? -21.361 -10.848 10.566 1.00 49.56 219 ALA A O 1
ATOM 1646 N N . LEU A 1 220 ? -20.262 -9.478 11.951 1.00 50.03 220 LEU A N 1
ATOM 1647 C CA . LEU A 1 220 ? -19.232 -10.468 12.274 1.00 50.03 220 LEU A CA 1
ATOM 1648 C C . LEU A 1 220 ? -18.815 -10.396 13.752 1.00 50.03 220 LEU A C 1
ATOM 1650 O O . LEU A 1 220 ? -18.602 -9.304 14.283 1.00 50.03 220 LEU A O 1
ATOM 1654 N N . PRO A 1 221 ? -18.679 -11.548 14.438 1.00 51.94 221 PRO A N 1
ATOM 1655 C CA . PRO A 1 221 ? -18.188 -11.600 15.806 1.00 51.94 221 PRO A CA 1
ATOM 1656 C C . PRO A 1 221 ? -16.673 -11.369 15.811 1.00 51.94 221 PRO A C 1
ATOM 1658 O O . PRO A 1 221 ? -15.881 -12.297 15.652 1.00 51.94 221 PRO A O 1
ATOM 1661 N N . VAL A 1 222 ? -16.249 -10.120 15.992 1.00 53.00 222 VAL A N 1
ATOM 1662 C CA . VAL A 1 222 ? -14.829 -9.807 16.183 1.00 53.00 222 VAL A CA 1
ATOM 1663 C C . VAL A 1 222 ? -14.428 -10.161 17.624 1.00 53.00 222 VAL A C 1
ATOM 1665 O O . VAL A 1 222 ? -15.131 -9.761 18.557 1.00 53.00 222 VAL A O 1
ATOM 1668 N N . PRO A 1 223 ? -13.322 -10.898 17.860 1.00 51.53 223 PRO A N 1
ATOM 1669 C CA . PRO A 1 223 ? -12.873 -11.227 19.211 1.00 51.53 223 PRO A CA 1
ATOM 1670 C C . PRO A 1 223 ? -12.649 -9.961 20.053 1.00 51.53 223 PRO A C 1
ATOM 1672 O O . PRO A 1 223 ? -11.787 -9.143 19.745 1.00 51.53 223 PRO A O 1
ATOM 1675 N N . GLN A 1 224 ? -13.413 -9.813 21.136 1.00 50.94 224 GLN A N 1
ATOM 1676 C CA . GLN A 1 224 ? -13.446 -8.593 21.960 1.00 50.94 224 GLN A CA 1
ATOM 1677 C C . GLN A 1 224 ? -12.298 -8.492 22.984 1.00 50.94 224 GLN A C 1
ATOM 1679 O O . GLN A 1 224 ? -12.229 -7.550 23.773 1.00 50.94 224 GLN A O 1
ATOM 1684 N N . THR A 1 225 ? -11.392 -9.471 23.033 1.00 52.91 225 THR A N 1
ATOM 1685 C CA . THR A 1 225 ? -10.405 -9.568 24.113 1.00 52.91 225 THR A CA 1
ATOM 1686 C C . THR A 1 225 ? -9.138 -8.764 23.821 1.00 52.91 225 THR A C 1
ATOM 1688 O O . THR A 1 225 ? -8.315 -9.130 22.979 1.00 52.91 225 THR A O 1
ATOM 1691 N N . LEU A 1 226 ? -8.907 -7.708 24.609 1.00 56.19 226 LEU A N 1
ATOM 1692 C CA . LEU A 1 226 ? -7.620 -7.008 24.661 1.00 56.19 226 LEU A CA 1
ATOM 1693 C C . LEU A 1 226 ? -6.529 -7.951 25.185 1.00 56.19 226 LEU A C 1
ATOM 1695 O O . LEU A 1 226 ? -6.402 -8.188 26.388 1.00 56.19 226 LEU A O 1
ATOM 1699 N N . THR A 1 227 ? -5.724 -8.488 24.270 1.00 59.47 227 THR A N 1
ATOM 1700 C CA . THR A 1 227 ? -4.587 -9.353 24.622 1.00 59.47 227 THR A CA 1
ATOM 1701 C C . THR A 1 227 ? -3.559 -8.612 25.492 1.00 59.47 227 THR A C 1
ATOM 1703 O O . THR A 1 227 ? -3.473 -7.386 25.449 1.00 59.47 227 THR A O 1
ATOM 1706 N N . VAL A 1 228 ? -2.714 -9.336 26.238 1.00 55.56 228 VAL A N 1
ATOM 1707 C CA . VAL A 1 228 ? -1.652 -8.741 27.086 1.00 55.56 228 VAL A CA 1
ATOM 1708 C C . VAL A 1 228 ? -0.754 -7.769 26.303 1.00 55.56 228 VAL A C 1
ATOM 1710 O O . VAL A 1 228 ? -0.339 -6.746 26.841 1.00 55.56 228 VAL A O 1
ATOM 1713 N N . PHE A 1 229 ? -0.501 -8.036 25.018 1.00 62.78 229 PHE A N 1
ATOM 1714 C CA . PHE A 1 229 ? 0.248 -7.138 24.131 1.00 62.78 229 PHE A CA 1
ATOM 1715 C C . PHE A 1 229 ? -0.471 -5.806 23.897 1.00 62.78 229 PHE A C 1
ATOM 1717 O O . PHE A 1 229 ? 0.148 -4.753 24.011 1.00 62.78 229 PHE A O 1
ATOM 1724 N N . MET A 1 230 ? -1.784 -5.844 23.655 1.00 57.62 230 MET A N 1
ATOM 1725 C CA . MET A 1 230 ? -2.609 -4.639 23.514 1.00 57.62 230 MET A CA 1
ATOM 1726 C C . MET A 1 230 ? -2.656 -3.850 24.824 1.00 57.62 230 MET A C 1
ATOM 1728 O O . MET A 1 230 ? -2.515 -2.635 24.815 1.00 57.62 230 MET A O 1
ATOM 1732 N N . GLN A 1 231 ? -2.762 -4.531 25.969 1.00 57.03 231 GLN A N 1
ATOM 1733 C CA . GLN A 1 231 ? -2.713 -3.873 27.279 1.00 57.03 231 GLN A CA 1
ATOM 1734 C C . GLN A 1 231 ? -1.360 -3.196 27.539 1.00 57.03 231 GLN A C 1
ATOM 1736 O O . GLN A 1 231 ? -1.323 -2.112 28.117 1.00 57.03 231 GLN A O 1
ATOM 1741 N N . ARG A 1 232 ? -0.244 -3.817 27.127 1.00 61.34 232 ARG A N 1
ATOM 1742 C CA . ARG A 1 232 ? 1.097 -3.214 27.218 1.00 61.34 232 ARG A CA 1
ATOM 1743 C C . ARG A 1 232 ? 1.228 -1.994 26.313 1.00 61.34 232 ARG A C 1
ATOM 1745 O O . ARG A 1 232 ? 1.732 -0.983 26.783 1.00 61.34 232 ARG A O 1
ATOM 1752 N N . LEU A 1 233 ? 0.729 -2.073 25.079 1.00 62.81 233 LEU A N 1
ATOM 1753 C CA . LEU A 1 233 ? 0.703 -0.942 24.153 1.00 62.81 233 LEU A CA 1
ATOM 1754 C C . LEU A 1 233 ? -0.116 0.225 24.720 1.00 62.81 233 LEU A C 1
ATOM 1756 O O . LEU A 1 233 ? 0.369 1.346 24.782 1.00 62.81 233 LEU A O 1
ATOM 1760 N N . VAL A 1 234 ? -1.322 -0.037 25.227 1.00 54.69 234 VAL A N 1
ATOM 1761 C CA . VAL A 1 234 ? -2.148 0.998 25.873 1.00 54.69 234 VAL A CA 1
ATOM 1762 C C . VAL A 1 234 ? -1.407 1.650 27.047 1.00 54.69 234 VAL A C 1
ATOM 1764 O O . VAL A 1 234 ? -1.426 2.871 27.179 1.00 54.69 234 VAL A O 1
ATOM 1767 N N . ARG A 1 235 ? -0.694 0.867 27.871 1.00 53.47 235 ARG A N 1
ATOM 1768 C CA . ARG A 1 235 ? 0.132 1.415 28.963 1.00 53.47 235 ARG A CA 1
ATOM 1769 C C . ARG A 1 235 ? 1.306 2.248 28.453 1.00 53.47 235 ARG A C 1
ATOM 1771 O O . ARG A 1 235 ? 1.552 3.303 29.023 1.00 53.47 235 ARG A O 1
ATOM 1778 N N . SER A 1 236 ? 2.017 1.811 27.411 1.00 56.47 236 SER A N 1
ATOM 1779 C CA . SER A 1 236 ? 3.161 2.558 26.872 1.00 56.47 236 SER A CA 1
ATOM 1780 C C . SER A 1 236 ? 2.734 3.875 26.229 1.00 56.47 236 SER A C 1
ATOM 1782 O O . SER A 1 236 ? 3.428 4.874 26.380 1.00 56.47 236 SER A O 1
ATOM 1784 N N . LEU A 1 237 ? 1.560 3.909 25.587 1.00 56.75 237 LEU A N 1
ATOM 1785 C CA . LEU A 1 237 ? 0.965 5.150 25.084 1.00 56.75 237 LEU A CA 1
ATOM 1786 C C . LEU A 1 237 ? 0.627 6.140 26.211 1.00 56.75 237 LEU A C 1
ATOM 1788 O O . LEU A 1 237 ? 0.668 7.343 25.985 1.00 56.75 237 LEU A O 1
ATOM 1792 N N . GLY A 1 238 ? 0.328 5.647 27.417 1.00 47.47 238 GLY A N 1
ATOM 1793 C CA . GLY A 1 238 ? 0.087 6.473 28.604 1.00 47.47 238 GLY A CA 1
ATOM 1794 C C . GLY A 1 238 ? 1.342 6.903 29.380 1.00 47.47 238 GLY A C 1
ATOM 1795 O O . GLY A 1 238 ? 1.202 7.646 30.345 1.00 47.47 238 GLY A O 1
ATOM 1796 N N . GLN A 1 239 ? 2.546 6.434 29.013 1.00 37.44 239 GLN A N 1
ATOM 1797 C CA . GLN A 1 239 ? 3.810 6.695 29.732 1.00 37.44 239 GLN A CA 1
ATOM 1798 C C . GLN A 1 239 ? 4.745 7.720 29.057 1.00 37.44 239 GLN A C 1
ATOM 1800 O O . GLN A 1 239 ? 5.770 8.067 29.640 1.00 37.44 239 GLN A O 1
ATOM 1805 N N . ALA A 1 240 ? 4.421 8.229 27.864 1.00 36.53 240 ALA A N 1
ATOM 1806 C CA . ALA A 1 240 ? 5.130 9.361 27.262 1.00 36.53 240 ALA A CA 1
ATOM 1807 C C . ALA A 1 240 ? 4.541 10.682 27.800 1.00 36.53 240 ALA A C 1
ATOM 1809 O O . ALA A 1 240 ? 3.344 10.913 27.651 1.00 36.53 240 ALA A O 1
ATOM 1810 N N . SER A 1 241 ? 5.335 11.550 28.435 1.00 41.41 241 SER A N 1
ATOM 1811 C CA . SER A 1 241 ? 4.843 12.826 28.994 1.00 41.41 241 SER A CA 1
ATOM 1812 C C . SER A 1 241 ? 5.904 13.927 28.938 1.00 41.41 241 SER A C 1
ATOM 1814 O O . SER A 1 241 ? 7.055 13.627 29.252 1.00 41.41 241 SER A O 1
ATOM 1816 N N . GLU A 1 242 ? 5.532 15.195 28.702 1.00 28.64 242 GLU A N 1
ATOM 1817 C CA . GLU A 1 242 ? 6.212 16.275 29.442 1.00 28.64 242 GLU A CA 1
ATOM 1818 C C . GLU A 1 242 ? 5.631 16.341 30.885 1.00 28.64 242 GLU A C 1
ATOM 1820 O O . GLU A 1 242 ? 4.407 16.246 31.022 1.00 28.64 242 GLU A O 1
ATOM 1825 N N . PRO A 1 243 ? 6.450 16.424 31.967 1.00 35.50 243 PRO A N 1
ATOM 1826 C CA . PRO A 1 243 ? 6.050 16.075 33.354 1.00 35.50 243 PRO A CA 1
ATOM 1827 C C . PRO A 1 243 ? 6.195 17.255 34.379 1.00 35.50 243 PRO A C 1
ATOM 1829 O O . PRO A 1 243 ? 6.705 18.303 33.996 1.00 35.50 243 PRO A O 1
ATOM 1832 N N . PRO A 1 244 ? 6.008 17.103 35.724 1.00 45.28 244 PRO A N 1
ATOM 1833 C CA . PRO A 1 244 ? 4.874 16.598 36.542 1.00 45.28 244 PRO A CA 1
ATOM 1834 C C . PRO A 1 244 ? 4.539 17.534 37.782 1.00 45.28 244 PRO A C 1
ATOM 1836 O O . PRO A 1 244 ? 5.059 18.646 37.848 1.00 45.28 244 PRO A O 1
ATOM 1839 N N . PRO A 1 245 ? 3.758 17.118 38.829 1.00 31.73 245 PRO A N 1
ATOM 1840 C CA . PRO A 1 245 ? 4.443 16.370 39.878 1.00 31.73 245 PRO A CA 1
ATOM 1841 C C . PRO A 1 245 ? 3.767 15.087 40.403 1.00 31.73 245 PRO A C 1
ATOM 1843 O O . PRO A 1 245 ? 2.543 14.941 40.426 1.00 31.73 245 PRO A O 1
ATOM 1846 N N . PRO A 1 246 ? 4.603 14.164 40.913 1.00 44.22 246 PRO A N 1
ATOM 1847 C CA . PRO A 1 246 ? 4.296 12.779 41.225 1.00 44.22 246 PRO A CA 1
ATOM 1848 C C . PRO A 1 246 ? 4.333 12.586 42.745 1.00 44.22 246 PRO A C 1
ATOM 1850 O O . PRO A 1 246 ? 5.388 12.340 43.329 1.00 44.22 246 PRO A O 1
ATOM 1853 N N . ARG A 1 247 ? 3.192 12.728 43.421 1.00 38.44 247 ARG A N 1
ATOM 1854 C CA . ARG A 1 247 ? 3.112 12.407 44.861 1.00 38.44 247 ARG A CA 1
ATOM 1855 C C . ARG A 1 247 ? 1.872 11.621 45.256 1.00 38.44 247 ARG A C 1
ATOM 1857 O O . ARG A 1 247 ? 1.985 10.737 46.093 1.00 38.44 247 ARG A O 1
ATOM 1864 N N . GLN A 1 248 ? 0.718 11.854 44.636 1.00 37.06 248 GLN A N 1
ATOM 1865 C CA . GLN A 1 248 ? -0.517 11.198 45.084 1.00 37.06 248 GLN A CA 1
ATOM 1866 C C . GLN A 1 248 ? -0.626 9.733 44.652 1.00 37.06 248 GLN A C 1
ATOM 1868 O O . GLN A 1 248 ? -1.063 8.897 45.437 1.00 37.06 248 GLN A O 1
ATOM 1873 N N . TRP A 1 249 ? -0.161 9.399 43.448 1.00 38.25 249 TRP A N 1
ATOM 1874 C CA . TRP A 1 249 ? -0.332 8.047 42.910 1.00 38.25 249 TRP A CA 1
ATOM 1875 C C . TRP A 1 249 ? 0.704 7.049 43.452 1.00 38.25 249 TRP A C 1
ATOM 1877 O O . TRP A 1 249 ? 0.375 5.909 43.770 1.00 38.25 249 TRP A O 1
ATOM 1887 N N . LEU A 1 250 ? 1.946 7.506 43.659 1.00 35.03 250 LEU A N 1
ATOM 1888 C CA . LEU A 1 250 ? 3.003 6.699 44.273 1.00 35.03 250 LEU A CA 1
ATOM 1889 C C . LEU A 1 250 ? 2.764 6.500 45.782 1.00 35.03 250 LEU A C 1
ATOM 1891 O O . LEU A 1 250 ? 3.018 5.414 46.289 1.00 35.03 250 LEU A O 1
ATOM 1895 N N . ALA A 1 251 ? 2.221 7.498 46.495 1.00 38.03 251 ALA A N 1
ATOM 1896 C CA . ALA A 1 251 ? 1.903 7.372 47.920 1.00 38.03 251 ALA A CA 1
ATOM 1897 C C . ALA A 1 251 ? 0.779 6.356 48.182 1.00 38.03 251 ALA A C 1
ATOM 1899 O O . ALA A 1 251 ? 0.881 5.585 49.126 1.00 38.03 251 ALA A O 1
ATOM 1900 N N . GLN A 1 252 ? -0.248 6.290 47.326 1.00 38.19 252 GLN A N 1
ATOM 1901 C CA . GLN A 1 252 ? -1.330 5.302 47.457 1.00 38.19 252 GLN A CA 1
ATOM 1902 C C . GLN A 1 252 ? -0.880 3.877 47.111 1.00 38.19 252 GLN A C 1
ATOM 1904 O O . GLN A 1 252 ? -1.308 2.925 47.757 1.00 38.19 252 GLN A O 1
ATOM 1909 N N . ALA A 1 253 ? 0.020 3.727 46.136 1.00 37.12 253 ALA A N 1
ATOM 1910 C CA . ALA A 1 253 ? 0.575 2.427 45.767 1.00 37.12 253 ALA A CA 1
ATOM 1911 C C . ALA A 1 253 ? 1.651 1.920 46.751 1.00 37.12 253 ALA A C 1
ATOM 1913 O O . ALA A 1 253 ? 1.809 0.711 46.905 1.00 37.12 253 ALA A O 1
ATOM 1914 N N . LEU A 1 254 ? 2.383 2.820 47.422 1.00 39.88 254 LEU A N 1
ATOM 1915 C CA . LEU A 1 254 ? 3.398 2.480 48.431 1.00 39.88 254 LEU A CA 1
ATOM 1916 C C . LEU A 1 254 ? 2.837 2.372 49.860 1.00 39.88 254 LEU A C 1
ATOM 1918 O O . LEU A 1 254 ? 3.456 1.707 50.685 1.00 39.88 254 LEU A O 1
ATOM 1922 N N . ALA A 1 255 ? 1.684 2.984 50.161 1.00 37.47 255 ALA A N 1
ATOM 1923 C CA . ALA A 1 255 ? 1.041 2.913 51.481 1.00 37.47 255 ALA A CA 1
ATOM 1924 C C . ALA A 1 255 ? 0.373 1.558 51.776 1.00 37.47 255 ALA A C 1
ATOM 1926 O O . ALA A 1 255 ? 0.012 1.290 52.919 1.00 37.47 255 ALA A O 1
ATOM 1927 N N . ALA A 1 256 ? 0.226 0.690 50.773 1.00 35.03 256 ALA A N 1
ATOM 1928 C CA . ALA A 1 256 ? -0.275 -0.664 50.958 1.00 35.03 256 ALA A CA 1
ATOM 1929 C C . ALA A 1 256 ? 0.888 -1.661 51.124 1.00 35.03 256 ALA A C 1
ATOM 1931 O O . ALA A 1 256 ? 1.371 -2.229 50.146 1.00 35.03 256 ALA A O 1
ATOM 1932 N N . GLN A 1 257 ? 1.323 -1.883 52.368 1.00 38.44 257 GLN A N 1
ATOM 1933 C CA . GLN A 1 257 ? 2.062 -3.075 52.831 1.00 38.44 257 GLN A CA 1
ATOM 1934 C C . GLN A 1 257 ? 1.685 -3.368 54.296 1.00 38.44 257 GLN A C 1
ATOM 1936 O O . GLN A 1 257 ? 1.380 -2.398 54.994 1.00 38.44 257 GLN A O 1
ATOM 1941 N N . PRO A 1 258 ? 1.682 -4.635 54.787 1.00 46.66 258 PRO A N 1
ATOM 1942 C CA . PRO A 1 258 ? 2.635 -5.746 54.522 1.00 46.66 258 PRO A CA 1
ATOM 1943 C C . PRO A 1 258 ? 1.948 -7.085 54.109 1.00 46.66 258 PRO A C 1
ATOM 1945 O O . PRO A 1 258 ? 0.727 -7.150 54.091 1.00 46.66 258 PRO A O 1
ATOM 1948 N N . GLU A 1 259 ? 2.601 -8.168 53.641 1.00 39.38 259 GLU A N 1
ATOM 1949 C CA . GLU A 1 259 ? 3.829 -8.862 54.100 1.00 39.38 259 GLU A CA 1
ATOM 1950 C C . GLU A 1 259 ? 4.766 -9.385 52.969 1.00 39.38 259 GLU A C 1
ATOM 1952 O O . GLU A 1 259 ? 4.379 -9.529 51.808 1.00 39.38 259 GLU A O 1
ATOM 1957 N N . ALA A 1 260 ? 6.026 -9.686 53.323 1.00 44.09 260 ALA A N 1
ATOM 1958 C CA . ALA A 1 260 ? 7.054 -10.369 52.506 1.00 44.09 260 ALA A CA 1
ATOM 1959 C C . ALA A 1 260 ? 6.974 -11.912 52.681 1.00 44.09 260 ALA A C 1
ATOM 1961 O O . ALA A 1 260 ? 6.433 -12.310 53.709 1.00 44.09 260 ALA A O 1
ATOM 1962 N N . PRO A 1 261 ? 7.538 -12.806 51.810 1.00 50.44 261 PRO A N 1
ATOM 1963 C CA . PRO A 1 261 ? 8.660 -12.621 50.863 1.00 50.44 261 PRO A CA 1
ATOM 1964 C C . PRO A 1 261 ? 8.520 -13.319 49.472 1.00 50.44 261 PRO A C 1
ATOM 1966 O O . PRO A 1 261 ? 7.609 -14.100 49.235 1.00 50.44 261 PRO A O 1
ATOM 1969 N N . ALA A 1 262 ? 9.485 -13.106 48.553 1.00 52.81 262 ALA A N 1
ATOM 1970 C CA . ALA A 1 262 ? 9.808 -14.050 47.451 1.00 52.81 262 ALA A CA 1
ATOM 1971 C C . ALA A 1 262 ? 11.231 -13.857 46.862 1.00 52.81 262 ALA A C 1
ATOM 1973 O O . ALA A 1 262 ? 11.455 -14.034 45.662 1.00 52.81 262 ALA A O 1
ATOM 1974 N N . ALA A 1 263 ? 12.214 -13.458 47.679 1.00 57.78 263 ALA A N 1
ATOM 1975 C CA . ALA A 1 263 ? 13.595 -13.276 47.212 1.00 57.78 263 ALA A CA 1
ATOM 1976 C C . ALA A 1 263 ? 14.217 -14.538 46.555 1.00 57.78 263 ALA A C 1
ATOM 1978 O O . ALA A 1 263 ? 14.875 -14.375 45.526 1.00 57.78 263 ALA A O 1
ATOM 1979 N N . PRO A 1 264 ? 13.966 -15.776 47.042 1.00 64.81 264 PRO A N 1
ATOM 1980 C CA . PRO A 1 264 ? 14.539 -16.984 46.436 1.00 64.81 264 PRO A CA 1
ATOM 1981 C C . PRO A 1 264 ? 13.986 -17.287 45.036 1.00 64.81 264 PRO A C 1
ATOM 1983 O O . PRO A 1 264 ? 14.740 -17.628 44.130 1.00 64.81 264 PRO A O 1
ATOM 1986 N N . LEU A 1 265 ? 12.677 -17.109 44.823 1.00 65.69 265 LEU A N 1
ATOM 1987 C CA . LEU A 1 265 ? 12.041 -17.381 43.530 1.00 65.69 265 LEU A CA 1
ATOM 1988 C C . LEU A 1 265 ? 12.434 -16.340 42.474 1.00 65.69 265 LEU A C 1
ATOM 1990 O O . LEU A 1 265 ? 12.677 -16.686 41.322 1.00 65.69 265 LEU A O 1
ATOM 1994 N N . ALA A 1 266 ? 12.571 -15.071 42.867 1.00 63.84 266 ALA A N 1
ATOM 1995 C CA . ALA A 1 266 ? 13.084 -14.036 41.972 1.00 63.84 266 ALA A CA 1
ATOM 1996 C C . ALA A 1 266 ? 14.514 -14.357 41.507 1.00 63.84 266 ALA A C 1
ATOM 1998 O O . ALA A 1 266 ? 14.821 -14.209 40.327 1.00 63.84 266 ALA A O 1
ATOM 1999 N N . GLN A 1 267 ? 15.369 -14.849 42.409 1.00 73.81 267 GLN A N 1
ATOM 2000 C CA . GLN A 1 267 ? 16.721 -15.295 42.061 1.00 73.81 267 GLN A CA 1
ATOM 2001 C C . GLN A 1 267 ? 16.700 -16.510 41.123 1.00 73.81 267 GLN A C 1
ATOM 2003 O O . GLN A 1 267 ? 17.419 -16.513 40.128 1.00 73.81 267 GLN A O 1
ATOM 2008 N N . GLN A 1 268 ? 15.830 -17.496 41.367 1.00 71.06 268 GLN A N 1
ATOM 2009 C CA . GLN A 1 268 ? 15.673 -18.656 40.480 1.00 71.06 268 GLN A CA 1
ATOM 2010 C C . GLN A 1 268 ? 15.220 -18.267 39.067 1.00 71.06 268 GLN A C 1
ATOM 2012 O O . GLN A 1 268 ? 15.758 -18.795 38.093 1.00 71.06 268 GLN A O 1
ATOM 2017 N N . LEU A 1 269 ? 14.275 -17.331 38.941 1.00 69.69 269 LEU A N 1
ATOM 2018 C CA . LEU A 1 269 ? 13.807 -16.834 37.644 1.00 69.69 269 LEU A CA 1
ATOM 2019 C C . LEU A 1 269 ? 14.911 -16.079 36.893 1.00 69.69 269 LEU A C 1
ATOM 2021 O O . LEU A 1 269 ? 15.082 -16.289 35.694 1.00 69.69 269 LEU A O 1
ATOM 2025 N N . VAL A 1 270 ? 15.714 -15.275 37.597 1.00 74.94 270 VAL A N 1
ATOM 2026 C CA . VAL A 1 270 ? 16.894 -14.622 37.005 1.00 74.94 270 VAL A CA 1
ATOM 2027 C C . VAL A 1 270 ? 17.900 -15.666 36.512 1.00 74.94 270 VAL A C 1
ATOM 2029 O O . VAL A 1 270 ? 18.375 -15.556 35.386 1.00 74.94 270 VAL A O 1
ATOM 2032 N N . SER A 1 271 ? 18.184 -16.715 37.291 1.00 75.00 271 SER A N 1
ATOM 2033 C CA . SER A 1 271 ? 19.109 -17.785 36.882 1.00 75.00 271 SER A CA 1
ATOM 2034 C C . SER A 1 271 ? 18.587 -18.643 35.723 1.00 75.00 271 SER A C 1
ATOM 2036 O O . SER A 1 271 ? 19.365 -19.145 34.912 1.00 75.00 271 SER A O 1
ATOM 2038 N N . GLN A 1 272 ? 17.273 -18.844 35.613 1.00 73.62 272 GLN A N 1
ATOM 2039 C CA . GLN A 1 272 ? 16.669 -19.518 34.458 1.00 73.62 272 GLN A CA 1
ATOM 2040 C C . GLN A 1 272 ? 16.769 -18.660 33.197 1.00 73.62 272 GLN A C 1
ATOM 2042 O O . GLN A 1 272 ? 17.208 -19.159 32.161 1.00 73.62 272 GLN A O 1
ATOM 2047 N N . TRP A 1 273 ? 16.442 -17.373 33.310 1.00 82.62 273 TRP A N 1
ATOM 2048 C CA . TRP A 1 273 ? 16.576 -16.412 32.223 1.00 82.62 273 TRP A CA 1
ATOM 2049 C C . TRP A 1 273 ? 18.033 -16.296 31.746 1.00 82.62 273 TRP A C 1
ATOM 2051 O O . TRP A 1 273 ? 18.289 -16.415 30.552 1.00 82.62 273 TRP A O 1
ATOM 2061 N N . GLN A 1 274 ? 19.001 -16.195 32.667 1.00 79.38 274 GLN A N 1
ATOM 2062 C CA . GLN A 1 274 ? 20.440 -16.185 32.359 1.00 79.38 274 GLN A CA 1
ATOM 2063 C C . GLN A 1 274 ? 20.856 -17.372 31.480 1.00 79.38 274 GLN A C 1
ATOM 2065 O O . GLN A 1 274 ? 21.484 -17.184 30.439 1.00 79.38 274 GLN A O 1
ATOM 2070 N N . ARG A 1 275 ? 20.444 -18.592 31.854 1.00 73.75 275 ARG A N 1
ATOM 2071 C CA . ARG A 1 275 ? 20.754 -19.810 31.089 1.00 73.75 275 ARG A CA 1
ATOM 2072 C C . ARG A 1 275 ? 20.126 -19.811 29.696 1.00 73.75 275 ARG A C 1
ATOM 2074 O O . ARG A 1 275 ? 20.783 -20.231 28.752 1.00 73.75 275 ARG A O 1
ATOM 2081 N N . ARG A 1 276 ? 18.887 -19.327 29.552 1.00 68.00 276 ARG A N 1
ATOM 2082 C CA . ARG A 1 276 ? 18.196 -19.248 28.248 1.00 68.00 276 ARG A CA 1
ATOM 2083 C C . ARG A 1 276 ? 18.840 -18.242 27.303 1.00 68.00 276 ARG A C 1
ATOM 2085 O O . ARG A 1 276 ? 18.910 -18.493 26.109 1.00 68.00 276 ARG A O 1
ATOM 2092 N N . GLN A 1 277 ? 19.327 -17.130 27.842 1.00 68.56 277 GLN A N 1
ATOM 2093 C CA . GLN A 1 277 ? 20.013 -16.099 27.065 1.00 68.56 277 GLN A CA 1
ATOM 2094 C C . GLN A 1 277 ? 21.483 -16.441 26.775 1.00 68.56 277 GLN A C 1
ATOM 2096 O O . GLN A 1 277 ? 22.173 -15.649 26.140 1.00 68.56 277 GLN A O 1
ATOM 2101 N N . GLY A 1 278 ? 21.981 -17.592 27.245 1.00 76.56 278 GLY A N 1
ATOM 2102 C CA . GLY A 1 278 ? 23.383 -17.975 27.082 1.00 76.56 278 GLY A CA 1
ATOM 2103 C C . GLY A 1 278 ? 24.351 -17.041 27.813 1.00 76.56 278 GLY A C 1
ATOM 2104 O O . GLY A 1 278 ? 25.466 -16.845 27.345 1.00 76.56 278 GLY A O 1
ATOM 2105 N N . LEU A 1 279 ? 23.924 -16.445 28.933 1.00 83.00 279 LEU A N 1
ATOM 2106 C CA . LEU A 1 279 ? 24.712 -15.503 29.733 1.00 83.00 279 LEU A CA 1
ATOM 2107 C C . LEU A 1 279 ? 25.344 -16.260 30.917 1.00 83.00 279 LEU A C 1
ATOM 2109 O O . LEU A 1 279 ? 24.644 -16.539 31.897 1.00 83.00 279 LEU A O 1
ATOM 2113 N N . PRO A 1 280 ? 26.630 -16.659 30.827 1.00 74.81 280 PRO A N 1
ATOM 2114 C CA . PRO A 1 280 ? 27.232 -17.623 31.750 1.00 74.81 280 PRO A CA 1
ATOM 2115 C C . PRO A 1 280 ? 27.530 -17.045 33.138 1.00 74.81 280 PRO A C 1
ATO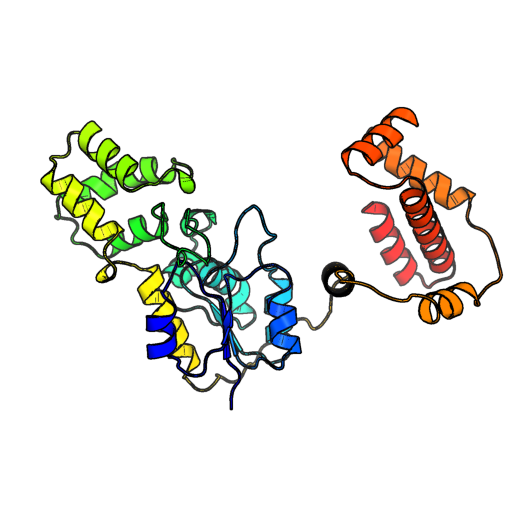M 2117 O O . PRO A 1 280 ? 27.653 -17.800 34.101 1.00 74.81 280 PRO A O 1
ATOM 2120 N N . ASP A 1 281 ? 27.645 -15.722 33.259 1.00 80.44 281 ASP A N 1
ATOM 2121 C CA . ASP A 1 281 ? 28.035 -15.059 34.500 1.00 80.44 281 ASP A CA 1
ATOM 2122 C C . ASP A 1 281 ? 27.377 -13.681 34.685 1.00 80.44 281 ASP A C 1
ATOM 2124 O O . ASP A 1 281 ? 26.664 -13.149 33.831 1.00 80.44 281 ASP A O 1
ATOM 2128 N N . ARG A 1 282 ? 27.619 -13.073 35.845 1.00 77.44 282 ARG A N 1
ATOM 2129 C CA . ARG A 1 282 ? 27.072 -11.759 36.192 1.00 77.44 282 ARG A CA 1
ATOM 2130 C C . ARG A 1 282 ? 27.576 -10.638 35.278 1.00 77.44 282 ARG A C 1
ATOM 2132 O O . ARG A 1 282 ? 26.813 -9.712 35.010 1.00 77.44 282 ARG A O 1
ATOM 2139 N N . THR A 1 283 ? 28.815 -10.720 34.807 1.00 82.00 283 THR A N 1
ATOM 2140 C CA . THR A 1 283 ? 29.425 -9.711 33.935 1.00 82.00 283 THR A CA 1
ATOM 2141 C C . THR A 1 283 ? 28.710 -9.673 32.587 1.00 82.00 283 THR A C 1
ATOM 2143 O O . THR A 1 283 ? 28.354 -8.598 32.110 1.00 82.00 283 THR A O 1
ATOM 2146 N N . SER A 1 284 ? 28.394 -10.841 32.023 1.00 79.50 284 SER A N 1
ATOM 2147 C CA . SER A 1 284 ? 27.630 -10.969 30.779 1.00 79.50 284 SER A CA 1
ATOM 2148 C C . SER A 1 284 ? 26.201 -10.424 30.905 1.00 79.50 284 SER A C 1
ATOM 2150 O O . SER A 1 284 ? 25.695 -9.791 29.979 1.00 79.50 284 SER A O 1
ATOM 2152 N N . VAL A 1 285 ? 25.567 -10.561 32.078 1.00 73.06 285 VAL A N 1
ATOM 2153 C CA . VAL A 1 285 ? 24.273 -9.914 32.353 1.00 73.06 285 VAL A CA 1
ATOM 2154 C C . VAL A 1 285 ? 24.407 -8.403 32.445 1.00 73.06 285 VAL A C 1
ATOM 2156 O O . VAL A 1 285 ? 23.601 -7.689 31.864 1.00 73.06 285 VAL A O 1
ATOM 2159 N N . GLU A 1 286 ? 25.408 -7.891 33.153 1.00 78.31 286 GLU A N 1
ATOM 2160 C CA . GLU A 1 286 ? 25.605 -6.444 33.280 1.00 78.31 286 GLU A CA 1
ATOM 2161 C C . GLU A 1 286 ? 25.909 -5.797 31.916 1.00 78.31 286 GLU A C 1
ATOM 2163 O O . GLU A 1 286 ? 25.349 -4.745 31.609 1.00 78.31 286 GLU A O 1
ATOM 2168 N N . GLN A 1 287 ? 26.675 -6.469 31.051 1.00 70.75 287 GLN A N 1
ATOM 2169 C CA . GLN A 1 287 ? 26.900 -6.056 29.659 1.00 70.75 287 GLN A CA 1
ATOM 2170 C C . GLN A 1 287 ? 25.621 -6.112 28.817 1.00 70.75 287 GLN A C 1
ATOM 2172 O O . GLN A 1 287 ? 25.325 -5.163 28.092 1.00 70.75 287 GLN A O 1
ATOM 2177 N N . PHE A 1 288 ? 24.830 -7.183 28.938 1.00 76.62 288 PHE A N 1
ATOM 2178 C CA . PHE A 1 288 ? 23.538 -7.305 28.261 1.00 76.62 288 PHE A CA 1
ATOM 2179 C C . PHE A 1 288 ? 22.583 -6.165 28.647 1.00 76.62 288 PHE A C 1
ATOM 2181 O O . PHE A 1 288 ? 21.928 -5.578 27.784 1.00 76.62 288 PHE A O 1
ATOM 2188 N N . LEU A 1 289 ? 22.515 -5.830 29.939 1.00 73.31 289 LEU A N 1
ATOM 2189 C CA . LEU A 1 289 ? 21.678 -4.742 30.443 1.00 73.31 289 LEU A CA 1
ATOM 2190 C C . LEU A 1 289 ? 22.183 -3.377 29.967 1.00 73.31 289 LEU A C 1
ATOM 2192 O O . LEU A 1 289 ? 21.376 -2.552 29.541 1.00 73.31 289 LEU A O 1
ATOM 2196 N N . ALA A 1 290 ? 23.501 -3.160 29.967 1.00 70.75 290 ALA A N 1
ATOM 2197 C CA . ALA A 1 290 ? 24.114 -1.923 29.490 1.00 70.75 290 ALA A CA 1
ATOM 2198 C C . ALA A 1 290 ? 23.877 -1.692 27.987 1.00 70.75 290 ALA A C 1
ATOM 2200 O O . ALA A 1 290 ? 23.458 -0.601 27.604 1.00 70.75 290 ALA A O 1
ATOM 2201 N N . LEU A 1 291 ? 24.049 -2.726 27.150 1.00 66.75 291 LEU A N 1
ATOM 2202 C CA . LEU A 1 291 ? 23.797 -2.670 25.700 1.00 66.75 291 LEU A CA 1
ATOM 2203 C C . LEU A 1 291 ? 22.352 -2.298 25.351 1.00 66.75 291 LEU A C 1
ATOM 2205 O O . LEU A 1 291 ? 22.090 -1.806 24.256 1.00 66.75 291 LEU A O 1
ATOM 2209 N N . ARG A 1 292 ? 21.408 -2.555 26.261 1.00 66.88 292 ARG A N 1
ATOM 2210 C CA . ARG A 1 292 ? 19.980 -2.278 26.066 1.00 66.88 292 ARG A CA 1
ATOM 2211 C C . ARG A 1 292 ? 19.449 -1.155 26.951 1.00 66.88 292 ARG A C 1
ATOM 2213 O O . ARG A 1 292 ? 18.236 -0.985 27.037 1.00 66.88 292 ARG A O 1
ATOM 2220 N N . SER A 1 293 ? 20.339 -0.413 27.612 1.00 74.56 293 SER A N 1
ATOM 2221 C CA . SER A 1 293 ? 19.991 0.699 28.504 1.00 74.56 293 SER A CA 1
ATOM 2222 C C . SER A 1 293 ? 18.976 0.318 29.596 1.00 74.56 293 SER A C 1
ATOM 2224 O O . SER A 1 293 ? 18.152 1.133 30.005 1.00 74.56 293 SER A O 1
ATOM 2226 N N . ILE A 1 294 ? 19.026 -0.927 30.085 1.00 68.38 294 ILE A N 1
ATOM 2227 C CA . ILE A 1 294 ? 18.150 -1.425 31.152 1.00 68.38 294 ILE A CA 1
ATOM 2228 C C . ILE A 1 294 ? 18.838 -1.198 32.498 1.00 68.38 294 ILE A C 1
ATOM 2230 O O . ILE A 1 294 ? 19.946 -1.683 32.732 1.00 68.38 294 ILE A O 1
ATOM 2234 N N . SER A 1 295 ? 18.169 -0.502 33.420 1.00 73.75 295 SER A N 1
ATOM 2235 C CA . SER A 1 295 ? 18.717 -0.295 34.760 1.00 73.75 295 SER A CA 1
ATOM 2236 C C . SER A 1 295 ? 18.699 -1.600 35.563 1.00 73.75 295 SER A C 1
ATOM 2238 O O . SER A 1 295 ? 17.725 -2.358 35.578 1.00 73.75 295 SER A O 1
ATOM 2240 N N . LYS A 1 296 ? 19.796 -1.870 36.275 1.00 69.50 296 LYS A N 1
ATOM 2241 C CA . LYS A 1 296 ? 19.907 -3.034 37.161 1.00 69.50 296 LYS A CA 1
ATOM 2242 C C . LYS A 1 296 ? 18.830 -3.043 38.266 1.00 69.50 296 LYS A C 1
ATOM 2244 O O . LYS A 1 296 ? 18.268 -4.114 38.508 1.00 69.50 296 LYS A O 1
ATOM 2249 N N . PRO A 1 297 ? 18.494 -1.912 38.923 1.00 70.62 297 PRO A N 1
ATOM 2250 C CA . PRO A 1 297 ? 17.371 -1.854 39.861 1.00 70.62 297 PRO A CA 1
ATOM 2251 C C . PRO A 1 297 ? 16.032 -2.272 39.242 1.00 70.62 297 PRO A C 1
ATOM 2253 O O . PRO A 1 297 ? 15.328 -3.088 39.838 1.00 70.62 297 PRO A O 1
ATOM 2256 N N . ASP A 1 298 ? 15.716 -1.792 38.037 1.00 61.09 298 ASP A N 1
ATOM 2257 C CA . ASP A 1 298 ? 14.445 -2.093 37.364 1.00 61.09 298 ASP A CA 1
ATOM 2258 C C . ASP A 1 298 ? 14.381 -3.545 36.897 1.00 61.09 298 ASP A C 1
ATOM 2260 O O . ASP A 1 298 ? 13.357 -4.211 37.057 1.00 61.09 298 ASP A O 1
ATOM 2264 N N . PHE A 1 299 ? 15.504 -4.076 36.410 1.00 70.69 299 PHE A N 1
ATOM 2265 C CA . PHE A 1 299 ? 15.647 -5.486 36.064 1.00 70.69 299 PHE A CA 1
ATOM 2266 C C . PHE A 1 299 ? 15.312 -6.394 37.258 1.00 70.69 299 PHE A C 1
ATOM 2268 O O . PHE A 1 299 ? 14.475 -7.292 37.157 1.00 70.69 299 PHE A O 1
ATOM 2275 N N . PHE A 1 300 ? 15.896 -6.139 38.432 1.00 70.75 300 PHE A N 1
ATOM 2276 C CA . PHE A 1 300 ? 15.583 -6.935 39.622 1.00 70.75 300 PHE A CA 1
ATOM 2277 C C . PHE A 1 300 ? 14.176 -6.663 40.169 1.00 70.75 300 PHE A C 1
ATOM 2279 O O . PHE A 1 300 ? 13.549 -7.581 40.704 1.00 70.75 300 PHE A O 1
ATOM 2286 N N . ALA A 1 301 ? 13.656 -5.441 40.038 1.00 63.97 301 ALA A N 1
ATOM 2287 C CA . ALA A 1 301 ? 12.281 -5.118 40.412 1.00 63.97 301 ALA A CA 1
ATOM 2288 C C . ALA A 1 301 ? 11.265 -5.895 39.558 1.00 63.97 301 ALA A C 1
ATOM 2290 O O . ALA A 1 301 ? 10.287 -6.420 40.099 1.00 63.97 301 ALA A O 1
ATOM 2291 N N . PHE A 1 302 ? 11.539 -6.052 38.261 1.00 65.31 302 PHE A N 1
ATOM 2292 C CA . PHE A 1 302 ? 10.749 -6.864 37.340 1.00 65.31 302 PHE A CA 1
ATOM 2293 C C . PHE A 1 302 ? 10.695 -8.332 37.781 1.00 65.31 302 PHE A C 1
ATOM 2295 O O . PHE A 1 302 ? 9.607 -8.860 38.010 1.00 65.31 302 PHE A O 1
ATOM 2302 N N . PHE A 1 303 ? 11.840 -8.980 38.014 1.00 67.38 303 PHE A N 1
ATOM 2303 C CA . PHE A 1 303 ? 11.851 -10.386 38.442 1.00 67.38 303 PHE A CA 1
ATOM 2304 C C . PHE A 1 303 ? 11.240 -10.600 39.834 1.00 67.38 303 PHE A C 1
ATOM 2306 O O . PHE A 1 303 ? 10.581 -11.613 40.070 1.00 67.38 303 PHE A O 1
ATOM 2313 N N . LYS A 1 304 ? 11.362 -9.625 40.746 1.00 67.75 304 LYS A N 1
ATOM 2314 C CA . LYS A 1 304 ? 10.632 -9.633 42.027 1.00 67.75 304 LYS A CA 1
ATOM 2315 C C . LYS A 1 304 ? 9.120 -9.507 41.830 1.00 67.75 304 LYS A C 1
ATOM 2317 O O . LYS A 1 304 ? 8.355 -10.130 42.562 1.00 67.75 304 LYS A O 1
ATOM 232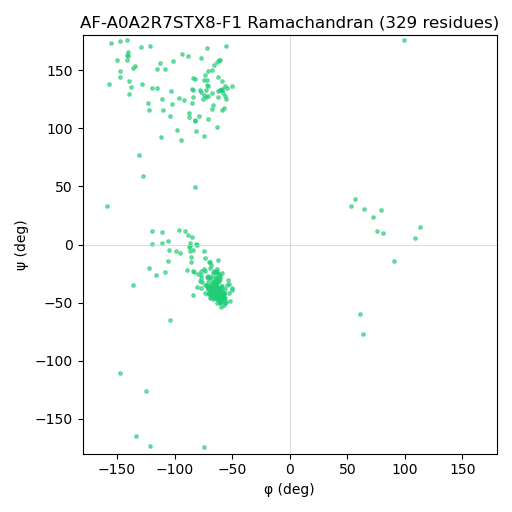2 N N . ALA A 1 305 ? 8.661 -8.725 40.855 1.00 59.03 305 ALA A N 1
ATOM 2323 C CA . ALA A 1 305 ? 7.245 -8.653 40.501 1.00 59.03 305 ALA A CA 1
ATOM 2324 C C . ALA A 1 305 ? 6.745 -9.977 39.898 1.00 59.03 305 ALA A C 1
ATOM 2326 O O . ALA A 1 305 ? 5.705 -10.475 40.323 1.00 59.03 305 ALA A O 1
ATOM 2327 N N . CYS A 1 306 ? 7.515 -10.597 39.001 1.00 55.53 306 CYS A N 1
ATOM 2328 C CA . CYS A 1 306 ? 7.208 -11.919 38.449 1.00 55.53 306 CYS A CA 1
ATOM 2329 C C . CYS A 1 306 ? 7.135 -13.001 39.535 1.00 55.53 306 CYS A C 1
ATOM 2331 O O . CYS A 1 306 ? 6.187 -13.780 39.552 1.00 55.53 306 CYS A O 1
ATOM 2333 N N . ALA A 1 307 ? 8.076 -13.012 40.484 1.00 61.31 307 ALA A N 1
ATOM 2334 C CA . ALA A 1 307 ? 8.064 -13.952 41.604 1.00 61.31 307 ALA A CA 1
ATOM 2335 C C . ALA A 1 307 ? 6.822 -13.788 42.497 1.00 61.31 307 ALA A C 1
ATOM 2337 O O . ALA A 1 307 ? 6.232 -14.783 42.910 1.00 61.31 307 ALA A O 1
ATOM 2338 N N . ARG A 1 308 ? 6.377 -12.547 42.743 1.00 62.62 308 ARG A N 1
ATOM 2339 C CA . ARG A 1 308 ? 5.128 -12.273 43.478 1.00 62.62 308 ARG A CA 1
ATOM 2340 C C . ARG A 1 308 ? 3.903 -12.818 42.745 1.00 62.62 308 ARG A C 1
ATOM 2342 O O . ARG A 1 308 ? 3.089 -13.501 43.357 1.00 62.62 308 ARG A O 1
ATOM 2349 N N . LEU A 1 309 ? 3.809 -12.577 41.437 1.00 56.94 309 LEU A N 1
ATOM 2350 C CA . LEU A 1 309 ? 2.713 -13.086 40.605 1.00 56.94 309 LEU A CA 1
ATOM 2351 C C . LEU A 1 309 ? 2.703 -14.621 40.548 1.00 56.94 309 LEU A C 1
ATOM 2353 O O . LEU A 1 309 ? 1.641 -15.238 40.580 1.00 56.94 309 LEU A O 1
ATOM 2357 N N . HIS A 1 310 ? 3.881 -15.245 40.515 1.00 58.38 310 HIS A N 1
ATOM 2358 C CA . HIS A 1 310 ? 4.012 -16.699 40.526 1.00 58.38 310 HIS A CA 1
ATOM 2359 C C . HIS A 1 310 ? 3.627 -17.305 41.887 1.00 58.38 310 HIS A C 1
ATOM 2361 O O . HIS A 1 310 ? 2.911 -18.304 41.928 1.00 58.38 310 HIS A O 1
ATOM 2367 N N . GLY A 1 311 ? 4.013 -16.669 43.001 1.00 56.84 311 GLY A N 1
ATOM 2368 C CA . GLY A 1 311 ? 3.587 -17.066 44.350 1.00 56.84 311 GLY A CA 1
ATOM 2369 C C . GLY A 1 311 ? 2.071 -16.956 44.554 1.00 56.84 311 GLY A C 1
ATOM 2370 O O . GLY A 1 311 ? 1.451 -17.869 45.094 1.00 56.84 311 GLY A O 1
ATOM 2371 N N . GLN A 1 312 ? 1.450 -15.895 44.028 1.00 56.12 312 GLN A N 1
ATOM 2372 C CA . GLN A 1 312 ? -0.010 -15.728 44.025 1.00 56.12 312 GLN A CA 1
ATOM 2373 C C . GLN A 1 312 ? -0.718 -16.782 43.153 1.00 56.12 312 GLN A C 1
ATOM 2375 O O . GLN A 1 312 ? -1.799 -17.254 43.499 1.00 56.12 312 GLN A O 1
ATOM 2380 N N . ALA A 1 313 ? -0.098 -17.213 42.049 1.00 44.97 313 ALA A N 1
ATOM 2381 C CA . ALA A 1 313 ? -0.647 -18.250 41.176 1.00 44.97 313 ALA A CA 1
ATOM 2382 C C . ALA A 1 313 ? -0.602 -19.663 41.784 1.00 44.97 313 ALA A C 1
ATOM 2384 O O . ALA A 1 313 ? -1.465 -20.481 41.467 1.00 44.97 313 ALA A O 1
ATOM 2385 N N . GLN A 1 314 ? 0.347 -19.968 42.677 1.00 48.06 314 GLN A N 1
ATOM 2386 C CA . GLN A 1 314 ? 0.368 -21.259 43.382 1.00 48.06 314 GLN A CA 1
ATOM 2387 C C . GLN A 1 314 ? -0.818 -21.423 44.350 1.00 48.06 314 GLN A C 1
ATOM 2389 O O . GLN A 1 314 ? -1.263 -22.545 44.586 1.00 48.06 314 GLN A O 1
ATOM 2394 N N . GLN A 1 315 ? -1.401 -20.323 44.831 1.00 46.56 315 GLN A N 1
ATOM 2395 C CA . GLN A 1 315 ? -2.631 -20.323 45.635 1.00 46.56 315 GLN A CA 1
ATOM 2396 C C . GLN A 1 315 ? -3.916 -20.303 44.783 1.00 46.56 315 GLN A C 1
ATOM 2398 O O . GLN A 1 315 ? -5.013 -20.434 45.319 1.00 46.56 315 GLN A O 1
ATOM 2403 N N . ALA A 1 316 ? -3.797 -20.176 43.457 1.00 47.38 316 ALA A N 1
ATOM 2404 C CA . ALA A 1 316 ? -4.920 -20.097 42.530 1.00 47.38 316 ALA A CA 1
ATOM 2405 C C . ALA A 1 316 ? -5.317 -21.470 41.952 1.00 47.38 316 ALA A C 1
ATOM 2407 O O . ALA A 1 316 ? -4.562 -22.446 42.016 1.00 47.38 316 ALA A O 1
ATOM 2408 N N . THR A 1 317 ? -6.519 -21.527 41.371 1.00 52.25 317 THR A N 1
ATOM 2409 C CA . THR A 1 317 ? -7.120 -22.736 40.780 1.00 52.25 317 THR A CA 1
ATOM 2410 C C . THR A 1 317 ? -6.286 -23.324 39.629 1.00 52.25 317 THR A C 1
ATOM 2412 O O . THR A 1 317 ? -5.479 -22.633 39.001 1.00 52.25 317 THR A O 1
ATOM 2415 N N . THR A 1 318 ? -6.484 -24.610 39.318 1.00 43.03 318 THR A N 1
ATOM 2416 C CA . THR A 1 318 ? -5.690 -25.396 38.347 1.00 43.03 318 THR A CA 1
ATOM 2417 C C . THR A 1 318 ? -5.527 -24.715 36.977 1.00 43.03 318 THR A C 1
ATOM 2419 O O . THR A 1 318 ? -4.421 -24.678 36.444 1.00 43.03 318 THR A O 1
ATOM 2422 N N . ALA A 1 319 ? -6.570 -24.057 36.459 1.00 42.56 319 ALA A N 1
ATOM 2423 C CA . ALA A 1 319 ? -6.524 -23.339 35.178 1.00 42.56 319 ALA A CA 1
ATOM 2424 C C . ALA A 1 319 ? -5.676 -22.046 35.215 1.00 42.56 319 ALA A C 1
ATOM 2426 O O . ALA A 1 319 ? -5.091 -21.637 34.211 1.00 42.56 319 ALA A O 1
ATOM 2427 N N . GLN A 1 320 ? -5.580 -21.384 36.374 1.00 42.22 320 GLN A N 1
ATOM 2428 C CA . GLN A 1 320 ? -4.697 -20.226 36.565 1.00 42.22 320 GLN A CA 1
ATOM 2429 C C . GLN A 1 320 ? -3.234 -20.652 36.716 1.00 42.22 320 GLN A C 1
ATOM 2431 O O . GLN A 1 320 ? -2.346 -19.944 36.239 1.00 42.22 320 GLN A O 1
ATOM 2436 N N . ARG A 1 321 ? -2.973 -21.831 37.297 1.00 44.47 321 ARG A N 1
ATOM 2437 C CA . ARG A 1 321 ? -1.622 -22.413 37.363 1.00 44.47 321 ARG A CA 1
ATOM 2438 C C . ARG A 1 321 ? -1.076 -22.738 35.973 1.00 44.47 321 ARG A C 1
ATOM 2440 O O . ARG A 1 321 ? 0.075 -22.412 35.699 1.00 44.47 321 ARG A O 1
ATOM 2447 N N . GLU A 1 322 ? -1.896 -23.289 35.080 1.00 43.44 322 GLU A N 1
ATOM 2448 C CA . GLU A 1 322 ? -1.497 -23.586 33.694 1.00 43.44 322 GLU A CA 1
ATOM 2449 C C . GLU A 1 322 ? -1.168 -22.321 32.889 1.00 43.44 322 GLU A C 1
ATOM 2451 O O . GLU A 1 322 ? -0.156 -22.279 32.192 1.00 43.44 322 GLU A O 1
ATOM 2456 N N . ARG A 1 323 ? -1.948 -21.242 33.051 1.00 43.81 323 ARG A N 1
ATOM 2457 C CA . ARG A 1 323 ? -1.678 -19.947 32.395 1.00 43.81 323 ARG A CA 1
ATOM 2458 C C . ARG A 1 323 ? -0.400 -19.282 32.900 1.00 43.81 323 ARG A C 1
ATOM 2460 O O . ARG A 1 323 ? 0.363 -18.735 32.105 1.00 43.81 323 ARG A O 1
ATOM 2467 N N . THR A 1 324 ? -0.144 -19.339 34.204 1.00 37.91 324 THR A N 1
ATOM 2468 C CA . THR A 1 324 ? 1.082 -18.778 34.787 1.00 37.91 324 THR A CA 1
ATOM 2469 C C . THR A 1 324 ? 2.307 -19.621 34.441 1.00 37.91 324 THR A C 1
ATOM 2471 O O . THR A 1 324 ? 3.371 -19.064 34.170 1.00 37.91 324 THR A O 1
ATOM 2474 N N . ARG A 1 325 ? 2.168 -20.951 34.374 1.00 42.03 325 ARG A N 1
ATOM 2475 C CA . ARG A 1 325 ? 3.218 -21.850 33.880 1.00 42.03 325 ARG A CA 1
ATOM 2476 C C . ARG A 1 325 ? 3.562 -21.543 32.422 1.00 42.03 325 ARG A C 1
ATOM 2478 O O . ARG A 1 325 ? 4.728 -21.300 32.138 1.00 42.03 325 ARG A O 1
ATOM 2485 N N . ALA A 1 326 ? 2.560 -21.417 31.551 1.00 40.59 326 ALA A N 1
ATOM 2486 C CA . ALA A 1 326 ? 2.757 -21.050 30.149 1.00 40.59 326 ALA A CA 1
ATOM 2487 C C . ALA A 1 326 ? 3.441 -19.677 29.988 1.00 40.59 326 ALA A C 1
ATOM 2489 O O . ALA A 1 326 ? 4.334 -19.519 29.162 1.00 40.59 326 ALA A O 1
ATOM 2490 N N . PHE A 1 327 ? 3.086 -18.688 30.817 1.00 38.50 327 PHE A N 1
ATOM 2491 C CA . PHE A 1 327 ? 3.735 -17.371 30.812 1.00 38.50 327 PHE A CA 1
ATOM 2492 C C . PHE A 1 327 ? 5.196 -17.417 31.287 1.00 38.50 327 PH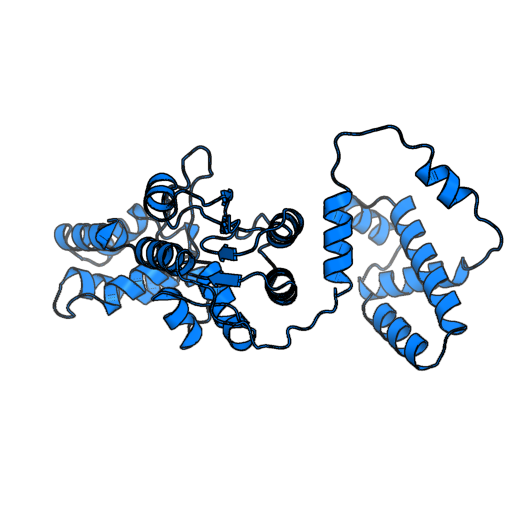E A C 1
ATOM 2494 O O . PHE A 1 327 ? 6.026 -16.671 30.779 1.00 38.50 327 PHE A O 1
ATOM 2501 N N . THR A 1 328 ? 5.520 -18.297 32.237 1.00 38.84 328 THR A N 1
ATOM 2502 C CA . THR A 1 328 ? 6.890 -18.464 32.750 1.00 38.84 328 THR A CA 1
ATOM 2503 C C . THR A 1 328 ? 7.752 -19.280 31.778 1.00 38.84 328 THR A C 1
ATOM 2505 O O . THR A 1 328 ? 8.940 -19.022 31.645 1.00 38.84 328 THR A O 1
ATOM 2508 N N . GLU A 1 329 ? 7.160 -20.223 31.039 1.00 41.00 329 GLU A N 1
ATOM 2509 C CA . GLU A 1 329 ? 7.837 -20.975 29.976 1.00 41.00 329 GLU A CA 1
ATOM 2510 C C . GLU A 1 329 ? 8.165 -20.100 28.747 1.00 41.00 329 GLU A C 1
ATOM 2512 O O . GLU A 1 329 ? 9.094 -20.433 28.016 1.00 41.00 329 GLU A O 1
ATOM 2517 N N . LEU A 1 330 ? 7.484 -18.959 28.577 1.00 34.72 330 LEU A N 1
ATOM 2518 C CA . LEU A 1 330 ? 7.694 -17.957 27.518 1.00 34.72 330 LEU A CA 1
ATOM 2519 C C . LEU A 1 330 ? 8.787 -16.902 27.813 1.00 34.72 330 LEU A C 1
ATOM 2521 O O . LEU A 1 330 ? 9.138 -16.153 26.902 1.00 34.72 330 LEU A O 1
ATOM 2525 N N . ILE A 1 331 ? 9.302 -16.814 29.049 1.00 36.41 331 ILE A N 1
ATOM 2526 C CA . ILE A 1 331 ? 10.389 -15.890 29.461 1.00 36.41 331 ILE A CA 1
ATOM 2527 C C . ILE A 1 331 ? 11.728 -16.619 29.467 1.00 36.41 331 ILE A C 1
ATOM 2529 O O . ILE A 1 331 ? 12.707 -16.119 28.877 1.00 36.41 331 ILE A O 1
#

Radius of gyration: 25.64 Å; Cα contacts (8 Å, |Δi|>4): 461; chains: 1; bounding box: 54×44×83 Å

Mean predicted aligned error: 14.73 Å

Foldseek 3Di:
DQAEEEADAQLAFPVLLCVLVVRYNYHHQAAACVLVVCVVVVHQEYEHQGHDDDPTHTYDLVSVLQCVLVNRAAEAWQAVRLLSCLVCVVVRHHYFFDSNVCVVVPDDDNQQRDFDFDDVVVRGHTQAFRLVLLVLCLVPDDPPDLLSVLSVVCSVVLVVDRRHCRGLVNQLVVSVVVVHDNVSSVVNSCCRPPPVNRRSNVTSSVSSNVVVDDDDPDDGDRPNDCDPVNVVSVVVVVPDDPDDDDDPPVCVVVVDDDDDDQVPQLVVLVVVVCVVVVNPDPVSVVVVCVVVVHDPVVSSVVSRVLSVLQVVQVVDDPVSNVVNVVVSVVD

Solvent-accessible surface area (backbone atoms only — not comparable to full-atom values): 18353 Å² total; per-residue (Å²): 130,85,40,33,38,32,19,40,36,68,47,50,57,70,67,64,50,38,73,71,35,72,78,49,47,79,38,62,40,34,33,56,63,47,57,56,52,44,46,75,74,61,39,43,32,38,37,33,29,27,47,43,71,89,90,45,63,46,58,50,69,67,43,57,45,46,40,45,52,71,69,22,45,41,38,14,8,31,29,54,14,3,53,52,11,48,78,31,37,96,63,65,29,43,54,34,48,67,53,10,48,46,34,61,74,64,56,81,67,75,60,32,57,34,52,32,55,48,56,77,94,66,64,16,43,74,58,21,50,28,50,50,47,57,52,50,49,59,74,74,46,64,83,82,39,68,30,47,45,53,50,60,78,39,44,68,64,56,62,72,41,59,36,66,66,33,20,67,69,51,52,43,52,51,35,46,76,71,69,46,53,67,71,40,35,52,52,39,50,49,52,69,65,39,74,95,57,34,56,32,36,55,10,40,53,51,45,46,54,56,68,72,50,79,81,74,85,86,84,63,94,41,78,81,72,78,46,72,66,54,53,49,51,57,50,55,69,72,67,71,74,92,84,86,88,91,54,71,70,61,49,62,64,64,66,70,73,86,86,88,89,46,69,68,53,18,50,50,52,51,55,52,40,29,60,75,70,71,35,92,48,72,66,52,47,53,49,55,27,57,78,65,74,49,54,68,71,58,55,53,50,50,37,43,51,53,26,48,55,51,58,55,30,72,77,42,59,74,75,51,36,53,53,51,49,54,56,58,73,74,98

Secondary structure (DSSP, 8-state):
---EEEE-STTS-HHHHHHH-TT-EEEPSBBTTHHHHHHHTT-SEEEE--B--SSSPBPPHHHHHHHHHTT-EEEE-TTHHHHHHHHHGGGT-EE-SHHHHHHHTT---GGGS---B--TTTTT-BSS--HHHHHHHHHHS-TT-HHHHHHHHHHHHHHHS-GGG--HHHHHHHHHHTT--HHHHHHHHHHHHSGGG-HHHHHHHHHHHHHHSPPP-----------HHHHHHHHHHTS--S----SHHHHHHHS-------HHHHHHHHHHHHHHTT--SHHHHHHHHHHTT--HHHHHHHHHHHHHHHHHHHTS-HHHHHHHHHHHHT-